Protein AF-A0A1Y0VQD9-F1 (afdb_monomer)

Mean predicted aligned error: 7.62 Å

Secondary structure (DSSP, 8-state):
-HHHHHHHHHHHHH--HHHHHHHHHHHHHHHHHHSSSP--PPP-S-HHHHHHTTTEEEPP-SS-TTTSS---EEEE--S--TT------THHHHHHHHHHHHHHHT-SSEEETHHHHHHHHHHHHHHHHHHHHHHHTT--SHHHHHHHHHHHHHHS-HHHHGGGGTT-SHHHHHHHHHHHHHHHHHHHH---TTHHHHHHHHHHHHHHHHTT-GGGTTHHHHHHHHHHGGGG-TT--HHHHHHHHHHHHHHHHHHHHHHHT--HHHHHHHHHHHHHHTGGGSSS-THHHHHHTT---

Organism: Pediococcus pentosaceus (NCBI:txid1255)

InterPro domains:
  IPR059939 YfdI, C-terminal transmembrane domain [PF27133] (9-297)

Radius of gyration: 22.76 Å; Cα contacts (8 Å, |Δi|>4): 372; chains: 1; bounding box: 62×58×61 Å

Foldseek 3Di:
DVVVVVVLVVCLVPDALLNVLLVLLLVLLCCQDPPPPHFADQDPPPLCLLQLLLQKAADDDPDDSRPDTQDFKIFGHPDDRPPNDPQQALLNVLVNQLLVVCVVPPHPTMHTLSSLLVSLSVLQSVLSSLLLCLVLPSDSDPVSNVSSVVSCCVQSDSVQSSNSSDSALSSLLSSLVSLQNSLLSCLVVVPDPCNVVSLVSNLVSLLNNCRHALVSLVVLVVVLVVLVVSCPRPPDDPVVNVSSVVSSCSSNVSSVVSNVPPDPVNVVVVLVCCCVVPQVPPPDDSVVVCVVSPDDD

Sequence (297 aa):
MVSIKSSWKVFQKHISPAAVATALAAIICAVILFIPPINGYADNGDFYRAMLSNGIYRLPTKDNQYIGYVVTKFGILKYFNENNVAVFSSQALFVKAAVILNKLLYSHRYFDIRFLGIVYYVAFLPGIYLLTKALTGTWRRIRSYVIAILVVLIFADASFILYFNSFFAEPGMLISFLYVVGSLILLARGDYSKRWKLLLTYFISVVVLITSKQQNAPLALSFGVMSVGLFFLPGLKKAKKLAVMGGVIATLGAGVLTYSLINKEFNDVNQYQSFSHGVLMETGDPSKNIAKSGLSE

Structure (mmCIF, N/CA/C/O backbone):
data_AF-A0A1Y0VQD9-F1
#
_entry.id   AF-A0A1Y0VQD9-F1
#
loop_
_atom_site.group_PDB
_atom_site.id
_atom_site.type_symbol
_atom_site.label_atom_id
_atom_site.label_alt_id
_atom_site.label_comp_id
_atom_site.label_asym_id
_atom_site.label_entity_id
_atom_site.label_seq_id
_atom_site.pdbx_PDB_ins_code
_atom_site.Cartn_x
_atom_site.Cartn_y
_atom_site.Cartn_z
_atom_site.occupancy
_atom_site.B_iso_or_equiv
_atom_site.auth_seq_id
_atom_site.auth_comp_id
_atom_site.auth_asym_id
_atom_site.auth_atom_id
_atom_site.pdbx_PDB_model_num
ATOM 1 N N . MET A 1 1 ? -36.521 -25.002 10.932 1.00 52.53 1 MET A N 1
ATOM 2 C CA . MET A 1 1 ? -35.937 -23.646 11.1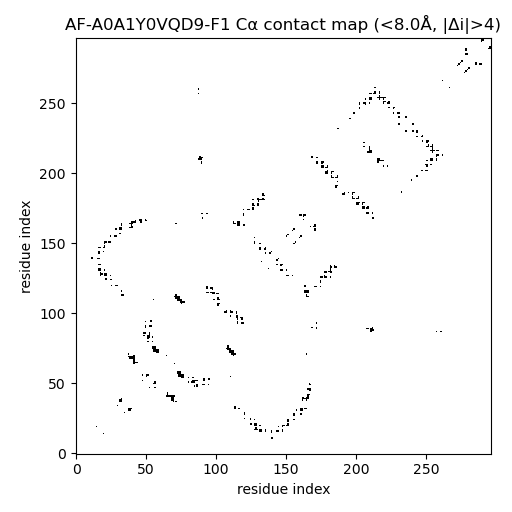39 1.00 52.53 1 MET A CA 1
ATOM 3 C C . MET A 1 1 ? -34.956 -23.510 12.321 1.00 52.53 1 MET A C 1
ATOM 5 O O . MET A 1 1 ? -34.210 -22.536 12.336 1.00 52.53 1 MET A O 1
ATOM 9 N N . VAL A 1 2 ? -34.892 -24.445 13.286 1.00 54.19 2 VAL A N 1
ATOM 10 C CA . VAL A 1 2 ? -33.987 -24.360 14.463 1.00 54.19 2 VAL A CA 1
ATOM 11 C C . VAL A 1 2 ? -32.500 -24.584 14.112 1.00 54.19 2 VAL A C 1
ATOM 13 O O . VAL A 1 2 ? -31.628 -23.946 14.698 1.00 54.19 2 VAL A O 1
ATOM 16 N N . SER A 1 3 ? -32.208 -25.393 13.086 1.00 68.38 3 SER A N 1
ATOM 17 C CA . SER A 1 3 ? -30.837 -25.704 12.643 1.00 68.38 3 SER A CA 1
ATOM 18 C C . SER A 1 3 ? -30.067 -24.476 12.118 1.00 68.38 3 SER A C 1
ATOM 20 O O . SER A 1 3 ? -28.962 -24.197 12.573 1.00 68.38 3 SER A O 1
ATOM 22 N N . ILE 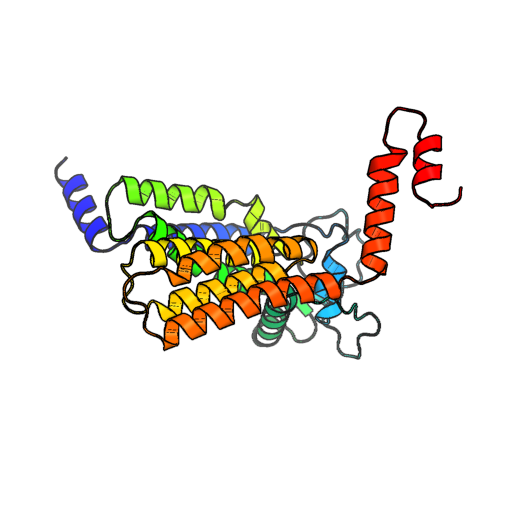A 1 4 ? -30.686 -23.645 11.267 1.00 68.81 4 ILE A N 1
ATOM 23 C CA . ILE A 1 4 ? -30.014 -22.492 10.632 1.00 68.81 4 ILE A CA 1
ATOM 24 C C . ILE A 1 4 ? -29.629 -21.412 11.657 1.00 68.81 4 ILE A C 1
ATOM 26 O O . ILE A 1 4 ? -28.521 -20.880 11.615 1.00 68.81 4 ILE A O 1
ATOM 30 N N . LYS A 1 5 ? -30.512 -21.100 12.619 1.00 71.50 5 LYS A N 1
ATOM 31 C CA . LYS A 1 5 ? -30.222 -20.099 13.664 1.00 71.50 5 LYS A CA 1
ATOM 32 C C . LYS A 1 5 ? -29.128 -20.569 14.630 1.00 71.50 5 LYS A C 1
ATOM 34 O O . LYS A 1 5 ? -28.350 -19.741 15.102 1.00 71.50 5 LYS A O 1
ATOM 39 N N . SER A 1 6 ? -29.073 -21.872 14.916 1.00 72.81 6 SER A N 1
ATOM 40 C CA . SER A 1 6 ? -28.029 -22.480 15.747 1.00 72.81 6 SER A CA 1
ATOM 41 C C . SER A 1 6 ? -26.665 -22.414 15.054 1.00 72.81 6 SER A C 1
ATOM 43 O O . SER A 1 6 ? -25.726 -21.827 15.598 1.00 72.81 6 SER A O 1
ATOM 45 N N . SER A 1 7 ? -26.584 -22.880 13.803 1.00 73.69 7 SER A N 1
ATOM 46 C CA . SER A 1 7 ? -25.354 -22.832 13.002 1.00 73.69 7 SER A CA 1
ATOM 47 C C . SER A 1 7 ? -24.853 -21.401 12.790 1.00 73.69 7 SER A C 1
ATOM 49 O O . SER A 1 7 ? -23.656 -21.139 12.899 1.00 73.69 7 SER A O 1
ATOM 51 N N . TRP A 1 8 ? -25.764 -20.444 12.586 1.00 76.00 8 TRP A N 1
ATOM 52 C CA . TRP A 1 8 ? -25.418 -19.027 12.458 1.00 76.00 8 TRP A CA 1
ATOM 53 C C . TRP A 1 8 ? -24.777 -18.449 13.730 1.00 76.00 8 TRP A C 1
ATOM 55 O O . TRP A 1 8 ? -23.781 -17.729 13.650 1.00 76.00 8 TRP A O 1
ATOM 65 N N . LYS A 1 9 ? -25.284 -18.800 14.919 1.00 73.75 9 LYS A N 1
ATOM 66 C CA . LYS A 1 9 ? -24.681 -18.369 16.195 1.00 73.75 9 LYS A CA 1
ATOM 67 C C . LYS A 1 9 ? -23.294 -18.979 16.415 1.00 73.75 9 LYS A C 1
ATOM 69 O O . LYS A 1 9 ? -22.397 -18.286 16.896 1.00 73.75 9 LYS A O 1
ATOM 74 N N . VAL A 1 10 ? -23.099 -20.248 16.050 1.00 73.81 10 VAL A N 1
ATOM 75 C CA . VAL A 1 10 ? -21.788 -20.916 16.140 1.00 73.81 10 VAL A CA 1
ATOM 76 C C . VAL A 1 10 ? -20.780 -20.262 15.192 1.00 73.81 10 VAL A C 1
ATOM 78 O O . VAL A 1 10 ? -19.666 -19.946 15.615 1.00 73.81 10 VAL A O 1
ATOM 81 N N . PHE A 1 11 ? -21.185 -19.969 13.955 1.00 78.88 11 PHE A N 1
ATOM 82 C CA . PHE A 1 11 ? -20.362 -19.264 12.969 1.00 78.88 11 PHE A CA 1
ATOM 83 C C . PHE A 1 11 ? -19.932 -17.878 13.467 1.00 78.88 11 PHE A C 1
ATOM 85 O O . PHE A 1 11 ? -18.738 -17.568 13.516 1.00 78.88 11 PHE A O 1
ATOM 92 N N . GLN A 1 12 ? -20.889 -17.075 13.947 1.00 76.88 12 GLN A N 1
ATOM 93 C CA . GLN A 1 12 ? -20.614 -15.755 14.518 1.00 76.88 12 GLN A CA 1
ATOM 94 C C . GLN A 1 12 ? -19.647 -15.815 15.700 1.00 76.88 12 GLN A C 1
ATOM 96 O O . GLN A 1 12 ? -18.894 -14.871 15.919 1.00 76.88 12 GLN A O 1
ATOM 101 N N . LYS A 1 13 ? -19.636 -16.895 16.485 1.00 74.38 13 LYS A N 1
ATOM 102 C CA . LYS A 1 13 ? -18.744 -17.023 17.644 1.00 74.38 13 LYS A CA 1
ATOM 103 C C . LYS A 1 13 ? -17.276 -17.232 17.251 1.00 74.38 13 LYS A C 1
ATOM 105 O O . LYS A 1 13 ? -16.398 -16.796 17.996 1.00 74.38 13 LYS A O 1
ATOM 110 N N . HIS A 1 14 ? -16.999 -17.779 16.069 1.00 78.12 14 HIS A N 1
ATOM 111 C CA . HIS A 1 14 ? -15.638 -18.157 15.670 1.00 78.12 14 HIS A CA 1
ATOM 112 C C . HIS A 1 14 ? -15.056 -17.288 14.549 1.00 78.12 14 HIS A C 1
ATOM 114 O O . HIS A 1 14 ? -13.845 -17.084 14.520 1.00 78.12 14 HIS A O 1
ATOM 120 N N . ILE A 1 15 ? -15.888 -16.720 13.669 1.00 87.50 15 ILE A N 1
ATOM 121 C CA . ILE A 1 15 ? -15.410 -16.067 12.442 1.00 87.50 15 ILE A CA 1
ATOM 122 C C . ILE A 1 15 ? -15.778 -14.579 12.436 1.00 87.50 15 ILE A C 1
ATOM 124 O O . ILE A 1 15 ? -16.952 -14.205 12.470 1.00 87.50 15 ILE A O 1
ATOM 128 N N . SER A 1 16 ? -14.767 -13.705 12.388 1.00 93.50 16 SER A N 1
ATOM 129 C CA . SER A 1 16 ? -14.976 -12.256 12.302 1.00 93.50 16 SER A CA 1
ATOM 130 C C . SER A 1 16 ? -15.310 -11.821 10.865 1.00 93.50 16 SER A C 1
ATOM 132 O O . SER A 1 16 ? -14.802 -12.423 9.919 1.00 93.50 16 SER A O 1
ATOM 134 N N . PRO A 1 17 ? -16.103 -10.750 10.667 1.00 95.12 17 PRO A N 1
ATOM 135 C CA . PRO A 1 17 ? -16.376 -10.208 9.332 1.00 95.12 17 PRO A CA 1
ATOM 136 C C . PRO A 1 17 ? -15.099 -9.861 8.552 1.00 95.12 17 PRO A C 1
ATOM 138 O O . PRO A 1 17 ? -15.004 -10.148 7.366 1.00 95.12 17 PRO A O 1
ATOM 141 N N . ALA A 1 18 ? -14.088 -9.320 9.239 1.00 96.06 18 ALA A N 1
ATOM 142 C CA . ALA A 1 18 ? -12.788 -9.026 8.644 1.00 96.06 18 ALA A CA 1
ATOM 143 C C . ALA A 1 18 ? -12.064 -10.287 8.151 1.00 96.06 18 ALA A C 1
ATOM 145 O O . ALA A 1 18 ? -11.505 -10.270 7.062 1.00 96.06 18 ALA A O 1
ATOM 146 N N . ALA A 1 19 ? -12.118 -11.394 8.902 1.00 95.94 19 ALA A N 1
ATOM 147 C CA . ALA A 1 19 ? -11.541 -12.661 8.456 1.00 95.94 19 ALA A CA 1
ATOM 148 C C . ALA A 1 19 ? -12.264 -13.218 7.219 1.00 95.94 19 ALA A C 1
ATOM 150 O O . ALA A 1 19 ? -11.601 -13.714 6.313 1.00 95.94 19 ALA A O 1
ATOM 151 N N . VAL A 1 20 ? -13.598 -13.088 7.149 1.00 96.62 20 VAL A N 1
ATOM 152 C CA . VAL A 1 20 ? -14.373 -13.474 5.954 1.00 96.62 20 VAL A CA 1
ATOM 153 C C . VAL A 1 20 ? -13.950 -12.647 4.745 1.00 96.62 20 VAL A C 1
ATOM 155 O O . VAL A 1 20 ? -13.623 -13.227 3.715 1.00 96.62 20 VAL A O 1
ATOM 158 N N . ALA A 1 21 ? -13.913 -11.315 4.871 1.00 98.12 21 ALA A N 1
ATOM 159 C CA . ALA A 1 21 ? -13.500 -10.438 3.776 1.00 98.12 21 ALA A CA 1
ATOM 160 C C . ALA A 1 21 ? -12.093 -10.782 3.276 1.00 98.12 21 ALA A C 1
ATOM 162 O O . ALA A 1 21 ? -11.885 -10.945 2.079 1.00 98.12 21 ALA A O 1
ATOM 163 N N . THR A 1 22 ? -11.134 -10.954 4.189 1.00 98.31 22 THR A N 1
ATOM 164 C CA . THR A 1 22 ? -9.757 -11.300 3.824 1.00 98.31 22 THR A CA 1
ATOM 165 C C . THR A 1 22 ? -9.658 -12.670 3.162 1.00 98.31 22 THR A C 1
ATOM 167 O O . THR A 1 22 ? -8.930 -12.797 2.186 1.00 98.31 22 THR A O 1
ATOM 170 N N . ALA A 1 23 ? -10.389 -13.682 3.642 1.00 98.19 23 ALA A N 1
ATOM 171 C CA . ALA A 1 23 ? -10.385 -15.011 3.031 1.00 98.19 23 ALA A CA 1
ATOM 172 C C . ALA A 1 23 ? -10.996 -15.000 1.620 1.00 98.19 23 ALA A C 1
ATOM 174 O O . ALA A 1 23 ? -10.429 -15.586 0.702 1.00 98.19 23 ALA A O 1
ATOM 175 N N . LEU A 1 24 ? -12.114 -14.293 1.428 1.00 98.19 24 LEU A N 1
ATOM 176 C CA . LEU A 1 24 ? -12.735 -14.141 0.111 1.00 98.19 24 LEU A CA 1
ATOM 177 C C . LEU A 1 24 ? -11.829 -13.365 -0.851 1.00 98.19 24 LEU A C 1
ATOM 179 O O . LEU A 1 24 ? -11.591 -13.829 -1.963 1.00 98.19 24 LEU A O 1
ATOM 183 N N . ALA A 1 25 ? -11.272 -12.231 -0.412 1.00 98.44 25 ALA A N 1
ATOM 184 C CA . ALA A 1 25 ? -10.325 -11.454 -1.208 1.00 98.44 25 ALA A CA 1
ATOM 185 C C . ALA A 1 25 ? -9.078 -12.277 -1.565 1.00 98.44 25 ALA A C 1
ATOM 187 O O . ALA A 1 25 ? -8.631 -12.225 -2.704 1.00 98.44 25 ALA A O 1
ATOM 188 N N . ALA A 1 26 ? -8.555 -13.077 -0.629 1.00 98.56 26 ALA A N 1
ATOM 189 C CA . ALA A 1 26 ? -7.433 -13.979 -0.873 1.00 98.56 26 ALA A CA 1
ATOM 190 C C . ALA A 1 26 ? -7.732 -14.959 -2.012 1.00 98.56 26 ALA A C 1
ATOM 192 O O . ALA A 1 26 ? -6.963 -15.042 -2.964 1.00 98.56 26 ALA A O 1
ATOM 193 N N . ILE A 1 27 ? -8.877 -15.643 -1.957 1.00 98.25 27 ILE A N 1
ATOM 194 C CA . ILE A 1 27 ? -9.272 -16.607 -2.991 1.00 98.25 27 ILE A CA 1
ATOM 195 C C . ILE A 1 27 ? -9.455 -15.907 -4.343 1.00 98.25 27 ILE A C 1
ATOM 197 O O . ILE A 1 27 ? -8.842 -16.318 -5.325 1.00 98.25 27 ILE A O 1
ATOM 201 N N . ILE A 1 28 ? -10.250 -14.833 -4.393 1.00 97.69 28 ILE A N 1
ATOM 202 C CA . ILE A 1 28 ? -10.561 -14.116 -5.640 1.00 97.69 28 ILE A CA 1
ATOM 203 C C . ILE A 1 28 ? -9.284 -13.564 -6.282 1.00 97.69 28 ILE A C 1
ATOM 205 O O . ILE A 1 28 ? -9.017 -13.822 -7.454 1.00 97.69 28 ILE A O 1
ATOM 209 N N . CYS A 1 29 ? -8.456 -12.856 -5.510 1.00 98.06 29 CYS A N 1
ATOM 210 C CA . CYS A 1 29 ? -7.235 -12.256 -6.042 1.00 98.06 29 CYS A CA 1
ATOM 211 C C . CYS A 1 29 ? -6.221 -13.327 -6.461 1.00 98.06 29 CYS A C 1
ATOM 213 O O . CYS A 1 29 ? -5.562 -13.161 -7.481 1.00 98.06 29 CYS A O 1
ATOM 215 N N . ALA A 1 30 ? -6.105 -14.439 -5.723 1.00 97.88 30 ALA A N 1
ATOM 216 C CA . ALA A 1 30 ? -5.205 -15.525 -6.104 1.00 97.88 30 ALA A CA 1
ATOM 217 C C . ALA A 1 30 ? -5.616 -16.176 -7.433 1.00 97.88 30 ALA A C 1
ATOM 219 O O . ALA A 1 30 ? -4.753 -16.454 -8.266 1.00 97.88 30 ALA A O 1
ATOM 220 N N . VAL A 1 31 ? -6.924 -16.369 -7.649 1.00 96.94 31 VAL A N 1
ATOM 221 C CA . VAL A 1 31 ? -7.464 -16.863 -8.923 1.00 96.94 31 VAL A CA 1
ATOM 222 C C . VAL A 1 31 ? -7.109 -15.904 -10.060 1.00 96.94 31 VAL A C 1
ATOM 224 O O . VAL A 1 31 ? -6.531 -16.337 -11.051 1.00 96.94 31 VAL A O 1
ATOM 227 N N . ILE A 1 32 ? -7.376 -14.604 -9.896 1.00 95.56 32 ILE A N 1
ATOM 228 C CA . ILE A 1 32 ? -7.121 -13.589 -10.934 1.00 95.56 32 ILE A CA 1
ATOM 229 C C . ILE A 1 32 ? -5.625 -13.471 -11.273 1.00 95.56 32 ILE A C 1
ATOM 231 O O . ILE A 1 32 ? -5.267 -13.321 -12.443 1.00 95.56 32 ILE A O 1
ATOM 235 N N . LEU A 1 33 ? -4.753 -13.509 -10.261 1.00 96.31 33 LEU A N 1
ATOM 236 C CA . LEU A 1 33 ? -3.330 -13.194 -10.421 1.00 96.31 33 LEU A CA 1
ATOM 237 C C . LEU A 1 33 ? -2.465 -14.380 -10.832 1.00 96.31 33 LEU A C 1
ATOM 239 O O . LEU A 1 33 ? -1.440 -14.173 -11.488 1.00 96.31 33 LEU A O 1
ATOM 243 N N . PHE A 1 34 ? -2.816 -15.594 -10.404 1.00 96.31 34 PHE A N 1
ATOM 244 C CA . PHE A 1 34 ? -1.890 -16.727 -10.453 1.00 96.31 34 PHE A CA 1
ATOM 245 C C . PHE A 1 34 ? -2.408 -17.931 -11.241 1.00 96.31 34 PHE A C 1
ATOM 247 O O . PHE A 1 34 ? -1.594 -18.789 -11.591 1.00 96.31 34 PHE A O 1
ATOM 254 N N . ILE A 1 35 ? -3.707 -18.002 -11.557 1.00 95.38 35 ILE A N 1
ATOM 255 C CA . ILE A 1 35 ? -4.266 -19.086 -12.376 1.00 95.38 35 ILE A CA 1
ATOM 256 C C . ILE A 1 35 ? -4.237 -18.677 -13.859 1.00 95.38 35 ILE A C 1
ATOM 258 O O . ILE A 1 35 ? -4.730 -17.603 -14.194 1.00 95.38 35 ILE A O 1
ATOM 262 N N . PRO A 1 36 ? -3.664 -19.498 -14.762 1.00 90.88 36 PRO A N 1
ATOM 263 C CA . PRO A 1 36 ? -3.652 -19.211 -16.195 1.00 90.88 36 PRO A CA 1
ATOM 264 C C . PRO A 1 36 ? -5.063 -19.093 -16.816 1.00 90.88 36 PRO A C 1
ATOM 266 O O . PRO A 1 36 ? -5.937 -19.880 -16.449 1.00 90.88 36 PRO A O 1
ATOM 269 N N . PRO A 1 37 ? -5.281 -18.194 -17.800 1.00 90.25 37 PRO A N 1
ATOM 270 C CA . PRO A 1 37 ? -4.311 -17.250 -18.359 1.00 90.25 37 PRO A CA 1
ATOM 271 C C . PRO A 1 37 ? -3.952 -16.156 -17.349 1.00 90.25 37 PRO A C 1
ATOM 273 O O . PRO A 1 37 ? -4.821 -15.591 -16.696 1.00 90.25 37 PRO A O 1
ATOM 276 N N . ILE A 1 38 ? -2.652 -15.877 -17.207 1.00 91.06 38 ILE A N 1
ATOM 277 C CA . ILE A 1 38 ? -2.185 -14.836 -16.288 1.00 91.06 38 ILE A CA 1
ATOM 278 C C . ILE A 1 38 ? -2.647 -13.496 -16.837 1.00 91.06 38 ILE A C 1
ATOM 280 O O . ILE A 1 38 ? -2.397 -13.200 -18.003 1.00 91.06 38 ILE A O 1
ATOM 284 N N . ASN A 1 39 ? -3.301 -12.706 -15.992 1.00 90.25 39 ASN A N 1
ATOM 285 C CA . ASN A 1 39 ? -3.850 -11.416 -16.375 1.00 90.25 39 ASN A CA 1
ATOM 286 C C . ASN A 1 39 ? -3.072 -10.274 -15.711 1.00 90.25 39 ASN A C 1
ATOM 288 O O . ASN A 1 39 ? -2.547 -10.408 -14.601 1.00 90.25 39 ASN A O 1
ATOM 292 N N . GLY A 1 40 ? -3.021 -9.146 -16.410 1.00 91.94 40 GLY A N 1
ATOM 293 C CA . GLY A 1 40 ? -2.450 -7.884 -15.963 1.00 91.94 40 GLY A CA 1
ATOM 294 C C . GLY A 1 40 ? -2.631 -6.823 -17.044 1.00 91.94 40 GLY A C 1
ATOM 295 O O . GLY A 1 40 ? -3.133 -7.122 -18.130 1.00 91.94 40 GLY A O 1
ATOM 296 N N . TYR A 1 41 ? -2.242 -5.588 -16.754 1.00 91.31 41 TYR A N 1
ATOM 297 C CA . TYR A 1 41 ? -2.310 -4.512 -17.731 1.00 91.31 41 TYR A CA 1
ATOM 298 C C . TYR A 1 41 ? -1.086 -4.507 -18.643 1.00 91.31 41 TYR A C 1
ATOM 300 O O . TYR A 1 41 ? 0.039 -4.799 -18.229 1.00 91.31 41 TYR A O 1
ATOM 308 N N . ALA A 1 42 ? -1.327 -4.154 -19.902 1.00 87.50 42 ALA A N 1
ATOM 309 C CA . ALA A 1 42 ? -0.269 -3.869 -20.852 1.00 87.50 42 ALA A CA 1
ATOM 310 C C . ALA A 1 42 ? 0.428 -2.549 -20.495 1.00 87.50 42 ALA A C 1
ATOM 312 O O . ALA A 1 42 ? -0.138 -1.662 -19.853 1.00 87.50 42 ALA A O 1
ATOM 313 N N . ASP A 1 43 ? 1.675 -2.431 -20.929 1.00 87.19 43 ASP A N 1
ATOM 314 C CA . ASP A 1 43 ? 2.453 -1.215 -20.749 1.00 87.19 43 ASP A CA 1
ATOM 315 C C . ASP A 1 43 ? 1.965 -0.122 -21.698 1.00 87.19 43 ASP A C 1
ATOM 317 O O . ASP A 1 43 ? 2.026 -0.269 -22.919 1.00 87.19 43 ASP A O 1
ATOM 321 N N . ASN A 1 44 ? 1.545 0.995 -21.123 1.00 84.38 44 ASN A N 1
ATOM 322 C CA . ASN A 1 44 ? 1.151 2.204 -21.839 1.00 84.38 44 ASN A CA 1
ATOM 323 C C . ASN A 1 44 ? 2.312 3.201 -22.017 1.00 84.38 44 ASN A C 1
ATOM 325 O O . ASN A 1 44 ? 2.079 4.366 -22.327 1.00 84.38 44 ASN A O 1
ATOM 329 N N . GLY A 1 45 ? 3.551 2.766 -21.779 1.00 82.75 45 GLY A N 1
ATOM 330 C CA . GLY A 1 45 ? 4.741 3.608 -21.803 1.00 82.75 45 GLY A CA 1
ATOM 331 C C . GLY A 1 45 ? 5.178 4.107 -20.426 1.00 82.75 45 GLY A C 1
ATOM 332 O O . GLY A 1 45 ? 6.136 4.866 -20.363 1.00 82.75 45 GLY A O 1
ATOM 333 N N . ASP A 1 46 ? 4.537 3.696 -19.324 1.00 83.56 46 ASP A N 1
ATOM 334 C CA . ASP A 1 46 ? 4.929 4.085 -17.955 1.00 83.56 46 ASP A CA 1
ATOM 335 C C . ASP A 1 46 ? 5.850 3.040 -17.285 1.00 83.56 46 ASP A C 1
ATOM 337 O O . ASP A 1 46 ? 6.603 3.374 -16.364 1.00 83.56 46 ASP A O 1
ATOM 341 N N . PHE A 1 47 ? 5.866 1.778 -17.753 1.00 89.88 47 PHE A N 1
ATOM 342 C CA . PHE A 1 47 ? 6.599 0.701 -17.060 1.00 89.88 47 PHE A CA 1
ATOM 343 C C . PHE A 1 47 ? 8.103 0.941 -16.990 1.00 89.88 47 PHE A C 1
ATOM 345 O O . PHE A 1 47 ? 8.733 0.532 -16.012 1.00 89.88 47 PHE A O 1
ATOM 352 N N . TYR A 1 48 ? 8.697 1.579 -18.006 1.00 86.62 48 TYR A N 1
ATOM 353 C CA . TYR A 1 48 ? 10.152 1.766 -18.087 1.00 86.62 48 TYR A CA 1
ATOM 354 C C . TYR A 1 48 ? 10.719 2.427 -16.822 1.00 86.62 48 TYR A C 1
ATOM 356 O O . TYR A 1 48 ? 11.807 2.060 -16.378 1.00 86.62 48 TYR A O 1
ATOM 364 N N . ARG A 1 49 ? 9.948 3.326 -16.191 1.00 86.00 49 ARG A N 1
ATOM 365 C CA . ARG A 1 49 ? 10.311 4.039 -14.958 1.00 86.00 49 ARG A CA 1
ATOM 366 C C . ARG A 1 49 ? 10.558 3.077 -13.809 1.00 86.00 49 ARG A C 1
ATOM 368 O O . ARG A 1 49 ? 11.566 3.185 -13.117 1.00 86.00 49 ARG A O 1
ATOM 375 N N . ALA A 1 50 ? 9.653 2.123 -13.616 1.00 91.06 50 ALA A N 1
ATOM 376 C CA . ALA A 1 50 ? 9.734 1.138 -12.545 1.00 91.06 50 ALA A CA 1
ATOM 377 C C . ALA A 1 50 ? 10.609 -0.065 -12.920 1.00 91.06 50 ALA A C 1
ATOM 379 O O . ALA A 1 50 ? 11.254 -0.644 -12.050 1.00 91.06 50 ALA A O 1
ATOM 380 N N . MET A 1 51 ? 10.675 -0.436 -14.197 1.00 91.75 51 MET A N 1
ATOM 381 C CA . MET A 1 51 ? 11.503 -1.547 -14.658 1.00 91.75 51 MET A CA 1
ATOM 382 C C . MET A 1 51 ? 12.993 -1.199 -14.624 1.00 91.75 51 MET A C 1
ATOM 384 O O . MET A 1 51 ? 13.758 -1.836 -13.895 1.00 91.75 51 MET A O 1
ATOM 388 N N . LEU A 1 52 ? 13.409 -0.167 -15.367 1.00 89.50 52 LEU A N 1
ATOM 389 C CA . LEU A 1 52 ? 14.827 0.149 -15.553 1.00 89.50 52 LEU A CA 1
ATOM 390 C C . LEU A 1 52 ? 15.470 0.605 -14.241 1.00 89.50 52 LEU A C 1
ATOM 392 O O . LEU A 1 52 ? 16.533 0.102 -13.880 1.00 89.50 52 LEU A O 1
ATOM 396 N N . SER A 1 53 ? 14.796 1.454 -13.457 1.00 87.94 53 SER A N 1
ATOM 397 C CA . SER A 1 53 ? 15.302 1.893 -12.141 1.00 87.94 53 SER A CA 1
ATOM 398 C C . SER A 1 53 ? 15.532 0.742 -11.149 1.00 87.94 53 SER A C 1
ATOM 400 O O . SER A 1 53 ? 16.290 0.882 -10.187 1.00 87.94 53 SER A O 1
ATOM 402 N N . ASN A 1 54 ? 14.919 -0.422 -11.392 1.00 91.38 54 ASN A N 1
ATOM 403 C CA . ASN A 1 54 ? 15.072 -1.628 -10.579 1.00 91.38 54 ASN A CA 1
ATOM 404 C C . ASN A 1 54 ? 15.859 -2.744 -11.282 1.00 91.38 54 ASN A C 1
ATOM 406 O O . ASN A 1 54 ? 15.868 -3.885 -10.814 1.00 91.38 54 ASN A O 1
ATOM 410 N N . GLY A 1 55 ? 16.557 -2.422 -12.373 1.00 91.69 55 GLY A N 1
ATOM 411 C CA . GLY A 1 55 ? 17.427 -3.360 -13.077 1.00 91.69 55 GLY A CA 1
ATOM 412 C C . GLY A 1 55 ? 16.672 -4.436 -13.855 1.00 91.69 55 GLY A C 1
ATOM 413 O O . GLY A 1 55 ? 17.202 -5.527 -14.056 1.00 91.69 55 GLY A O 1
ATOM 414 N N . ILE A 1 56 ? 15.433 -4.160 -14.258 1.00 93.94 56 ILE A N 1
ATOM 415 C CA . ILE A 1 56 ? 14.595 -5.057 -15.055 1.00 93.94 56 ILE A CA 1
ATOM 416 C C . ILE A 1 56 ? 14.484 -4.477 -16.463 1.00 93.94 56 ILE A C 1
ATOM 418 O O . ILE A 1 56 ? 14.298 -3.275 -16.636 1.00 93.94 56 ILE A O 1
ATOM 422 N N . TYR A 1 57 ? 14.568 -5.332 -17.477 1.00 91.88 57 TYR A N 1
ATOM 423 C CA . TYR A 1 57 ? 14.420 -4.930 -18.872 1.00 91.88 57 TYR A CA 1
ATOM 424 C C . TYR A 1 57 ? 13.513 -5.898 -19.635 1.00 91.88 57 TYR A C 1
ATOM 426 O O . TYR A 1 57 ? 13.289 -7.043 -19.227 1.00 91.88 57 TYR A O 1
ATOM 434 N N . ARG A 1 58 ? 12.963 -5.431 -20.756 1.00 89.56 58 ARG A N 1
ATOM 435 C CA . ARG A 1 58 ? 12.147 -6.264 -21.642 1.00 89.56 58 ARG A CA 1
ATOM 436 C C . ARG A 1 58 ? 13.021 -7.240 -22.412 1.00 89.56 58 ARG A C 1
ATOM 438 O O . ARG A 1 58 ? 14.038 -6.853 -22.981 1.00 89.56 58 ARG A O 1
ATOM 445 N N . 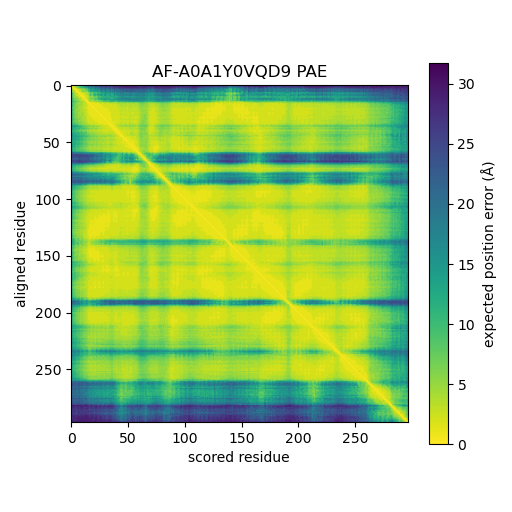LEU A 1 59 ? 12.611 -8.504 -22.459 1.00 89.25 59 LEU A N 1
ATOM 446 C CA . LEU A 1 59 ? 13.273 -9.474 -23.322 1.00 89.25 59 LEU A CA 1
ATOM 447 C C . LEU A 1 59 ? 12.938 -9.160 -24.789 1.00 89.25 59 LEU A C 1
ATOM 449 O O . LEU A 1 59 ? 11.765 -8.903 -25.080 1.00 89.25 59 LEU A O 1
ATOM 453 N N . PRO A 1 60 ? 13.923 -9.216 -25.704 1.00 81.38 60 PRO A N 1
ATOM 454 C CA . PRO A 1 60 ? 13.665 -9.068 -27.130 1.00 81.38 60 PRO A CA 1
ATOM 455 C C . PRO A 1 60 ? 12.646 -10.111 -27.589 1.00 81.38 60 PRO A C 1
ATOM 457 O O . PRO A 1 60 ? 12.792 -11.297 -27.288 1.00 81.38 60 PRO A O 1
ATOM 460 N N . THR A 1 61 ? 11.626 -9.684 -28.325 1.00 72.44 61 THR A N 1
ATOM 461 C CA . THR A 1 61 ? 10.684 -10.588 -28.990 1.00 72.44 61 THR A CA 1
ATOM 462 C C . THR A 1 61 ? 10.362 -10.071 -30.386 1.00 72.44 61 THR A C 1
ATOM 464 O O . THR A 1 61 ? 10.611 -8.905 -30.690 1.00 72.44 61 THR A O 1
ATOM 467 N N . LYS A 1 62 ? 9.814 -10.948 -31.229 1.00 62.12 62 LYS A N 1
ATOM 468 C CA . LYS A 1 62 ? 9.374 -10.611 -32.589 1.00 62.12 62 LYS A CA 1
ATOM 469 C C . LYS A 1 62 ? 7.989 -9.946 -32.622 1.00 62.12 62 LYS A C 1
ATOM 471 O O . LYS A 1 62 ? 7.699 -9.234 -33.574 1.00 62.12 62 LYS A O 1
ATOM 476 N N . ASP A 1 63 ? 7.174 -10.148 -31.587 1.00 64.69 63 ASP A N 1
ATOM 477 C CA . ASP A 1 63 ? 5.797 -9.644 -31.501 1.00 64.69 63 ASP A CA 1
ATOM 478 C C . ASP A 1 63 ? 5.690 -8.278 -30.802 1.00 64.69 63 ASP A C 1
ATOM 480 O O . ASP A 1 63 ? 6.499 -7.920 -29.943 1.00 64.69 63 ASP A O 1
ATOM 484 N N . ASN A 1 64 ? 4.649 -7.505 -31.121 1.00 60.66 64 ASN A N 1
ATOM 485 C CA . ASN A 1 64 ? 4.451 -6.195 -30.507 1.00 60.66 64 ASN A CA 1
ATOM 486 C C . ASN A 1 64 ? 3.973 -6.311 -29.042 1.00 60.66 64 ASN A C 1
ATOM 488 O O . ASN A 1 64 ? 2.783 -6.451 -28.759 1.00 60.66 64 ASN A O 1
ATOM 492 N N . GLN A 1 65 ? 4.913 -6.206 -28.098 1.00 62.16 65 GLN A N 1
ATOM 493 C CA . GLN A 1 65 ? 4.675 -6.265 -26.644 1.00 62.16 65 GLN A CA 1
ATOM 494 C C . GLN A 1 65 ? 3.891 -5.070 -26.073 1.00 62.16 65 GLN A C 1
ATOM 496 O O . GLN A 1 65 ? 3.621 -5.043 -24.874 1.00 62.16 65 GLN A O 1
ATOM 501 N N . TYR A 1 66 ? 3.586 -4.055 -26.887 1.00 58.06 66 TYR A N 1
ATOM 502 C CA . TYR A 1 66 ? 2.830 -2.871 -26.463 1.00 58.06 66 TYR A CA 1
ATOM 503 C C . TYR A 1 66 ? 1.334 -2.962 -26.796 1.00 58.06 66 TYR A C 1
ATOM 505 O O . TYR A 1 66 ? 0.543 -2.230 -26.216 1.00 58.06 66 TYR A O 1
ATOM 513 N N . ILE A 1 67 ? 0.943 -3.860 -27.710 1.00 56.75 67 ILE A N 1
ATOM 514 C CA . ILE A 1 67 ? -0.442 -3.985 -28.210 1.00 56.75 67 ILE A CA 1
ATOM 515 C C . ILE A 1 67 ? -1.064 -5.347 -27.825 1.00 56.75 67 ILE A C 1
ATOM 517 O O . ILE A 1 67 ? -2.277 -5.523 -27.895 1.00 56.75 67 ILE A O 1
ATOM 521 N N . GLY A 1 68 ? -0.250 -6.315 -27.384 1.00 57.59 68 GLY A N 1
ATOM 522 C CA . GLY A 1 68 ? -0.689 -7.649 -26.959 1.00 57.59 68 GLY A CA 1
ATOM 523 C C . GLY A 1 68 ? -0.898 -7.815 -25.446 1.00 57.59 68 GLY A C 1
ATOM 524 O O . GLY A 1 68 ? -0.518 -6.960 -24.651 1.00 57.59 68 GLY A O 1
ATOM 525 N N . TYR A 1 69 ? -1.497 -8.955 -25.078 1.00 67.56 69 TYR A N 1
ATOM 526 C CA . TYR A 1 69 ? -1.709 -9.471 -23.715 1.00 67.56 69 TYR A CA 1
ATOM 527 C C . TYR A 1 69 ? -0.523 -9.250 -22.752 1.00 67.56 69 TYR A C 1
ATOM 529 O O . TYR A 1 69 ? 0.619 -9.080 -23.173 1.00 67.56 69 TYR A O 1
ATOM 537 N N . VAL A 1 70 ? -0.788 -9.319 -21.441 1.00 83.00 70 VAL A N 1
ATOM 538 C CA . VAL A 1 70 ? 0.208 -9.085 -20.380 1.00 83.00 70 VAL A CA 1
ATOM 539 C C . VAL A 1 70 ? 1.535 -9.822 -20.619 1.00 83.00 70 VAL A C 1
ATOM 541 O O . VAL A 1 70 ? 1.588 -11.040 -20.809 1.00 83.00 70 VAL A O 1
ATOM 544 N N . VAL A 1 71 ? 2.641 -9.076 -20.560 1.00 88.19 71 VAL A N 1
ATOM 545 C CA . VAL A 1 71 ? 3.991 -9.648 -20.592 1.00 88.19 71 VAL A CA 1
ATOM 546 C C . VAL A 1 71 ? 4.322 -10.174 -19.203 1.00 88.19 71 VAL A C 1
ATOM 548 O O . VAL A 1 71 ? 4.398 -9.415 -18.240 1.00 88.19 71 VAL A O 1
ATOM 551 N N . THR A 1 72 ? 4.541 -11.481 -19.092 1.00 90.69 72 THR A N 1
ATOM 552 C CA . THR A 1 72 ? 4.803 -12.122 -17.796 1.00 90.69 72 THR A CA 1
ATOM 553 C C . THR A 1 72 ? 6.283 -12.301 -17.487 1.00 90.69 72 THR A C 1
ATOM 555 O O . THR A 1 72 ? 6.641 -12.455 -16.322 1.00 90.69 72 THR A O 1
ATOM 558 N N . LYS A 1 73 ? 7.155 -12.266 -18.503 1.00 93.06 73 LYS A N 1
ATOM 559 C CA . LYS A 1 73 ? 8.575 -12.607 -18.371 1.00 93.06 73 LYS A CA 1
ATOM 560 C C . LYS A 1 73 ? 9.489 -11.489 -18.858 1.00 93.06 73 LYS A C 1
ATOM 562 O O . LYS A 1 73 ? 9.386 -11.023 -19.989 1.00 93.06 73 LYS A O 1
ATOM 567 N N . PHE A 1 74 ? 10.445 -11.139 -18.010 1.00 94.38 74 PHE A N 1
ATOM 568 C CA . PHE A 1 74 ? 11.402 -10.056 -18.198 1.00 94.38 74 PHE A CA 1
ATOM 569 C C . PHE A 1 74 ? 12.834 -10.537 -17.941 1.00 94.38 74 PHE A C 1
ATOM 571 O O . PHE A 1 74 ? 13.059 -11.632 -17.414 1.00 94.38 74 PHE A O 1
ATOM 578 N N . GLY A 1 75 ? 13.815 -9.727 -18.328 1.00 95.00 75 GLY A N 1
ATOM 579 C CA . GLY A 1 75 ? 15.224 -9.945 -18.019 1.00 95.00 75 GLY A CA 1
ATOM 580 C C . GLY A 1 75 ? 15.666 -9.128 -16.807 1.00 95.00 75 GLY A C 1
ATOM 581 O O . GLY A 1 75 ? 15.140 -8.046 -16.553 1.00 95.00 75 GLY A O 1
ATOM 582 N N . ILE A 1 76 ? 16.647 -9.641 -16.068 1.00 95.69 76 ILE A N 1
ATOM 583 C CA . ILE A 1 76 ? 17.328 -8.918 -14.987 1.00 95.69 76 ILE A CA 1
ATOM 584 C C . ILE A 1 76 ? 18.702 -8.481 -15.500 1.00 95.69 76 ILE A C 1
ATOM 586 O O . ILE A 1 76 ? 19.470 -9.306 -16.003 1.00 95.69 76 ILE A O 1
ATOM 590 N N . LEU A 1 77 ? 19.019 -7.192 -15.376 1.00 91.44 77 LEU A N 1
ATOM 591 C CA . LEU A 1 77 ? 20.320 -6.644 -15.750 1.00 91.44 77 LEU A CA 1
ATOM 592 C C . LEU A 1 77 ? 21.423 -7.250 -14.875 1.00 91.44 77 LEU A C 1
ATOM 594 O O . LEU A 1 77 ? 21.325 -7.301 -13.648 1.00 91.44 77 LEU A O 1
ATOM 598 N N . LYS A 1 78 ? 22.484 -7.722 -15.535 1.00 82.06 78 LYS A N 1
ATOM 599 C CA . LYS A 1 78 ? 23.669 -8.312 -14.896 1.00 82.06 78 LYS A CA 1
ATOM 600 C C . LYS A 1 78 ? 24.787 -7.288 -14.671 1.00 82.06 78 LYS A C 1
ATOM 602 O O . LYS A 1 78 ? 25.611 -7.474 -13.782 1.00 82.06 78 LYS A O 1
ATOM 607 N N . TYR A 1 79 ? 24.810 -6.236 -15.484 1.00 80.81 79 TYR A N 1
ATOM 608 C CA . TYR A 1 79 ? 25.848 -5.209 -15.508 1.00 80.81 79 TYR A CA 1
ATOM 609 C C . TYR A 1 79 ? 25.259 -3.835 -15.173 1.00 80.81 79 TYR A C 1
ATOM 611 O O . TYR A 1 79 ? 24.066 -3.721 -14.885 1.00 80.81 79 TYR A O 1
ATOM 619 N N . PHE A 1 80 ? 26.111 -2.809 -15.181 1.00 79.06 80 PHE A N 1
ATOM 620 C CA . PHE A 1 80 ? 25.715 -1.428 -14.924 1.00 79.06 80 PHE A CA 1
ATOM 621 C C . PHE A 1 80 ? 24.545 -1.004 -15.824 1.00 79.06 80 PHE A C 1
ATOM 623 O O . PHE A 1 80 ? 24.542 -1.287 -17.020 1.00 79.06 80 PHE A O 1
ATOM 630 N N . ASN A 1 81 ? 23.546 -0.344 -15.235 1.00 82.00 81 ASN A N 1
ATOM 631 C CA . ASN A 1 81 ? 22.400 0.163 -15.976 1.00 82.00 81 ASN A CA 1
ATOM 632 C C . ASN A 1 81 ? 22.670 1.598 -16.441 1.00 82.00 81 ASN A C 1
ATOM 634 O O . ASN A 1 81 ? 22.461 2.544 -15.685 1.00 82.00 81 ASN A O 1
ATOM 638 N N . GLU A 1 82 ? 23.102 1.743 -17.689 1.00 74.12 82 GLU A N 1
ATOM 639 C CA . GLU A 1 82 ? 23.282 3.042 -18.350 1.00 74.12 82 GLU A CA 1
ATOM 640 C C . GLU A 1 82 ? 21.958 3.793 -18.569 1.00 74.12 82 GLU A C 1
ATOM 642 O O . GLU A 1 82 ? 21.935 5.017 -18.564 1.00 74.12 82 GLU A O 1
ATOM 647 N N . ASN A 1 83 ? 20.841 3.065 -18.654 1.00 72.69 83 ASN A N 1
ATOM 648 C CA . ASN A 1 83 ? 19.493 3.608 -18.829 1.00 72.69 83 ASN A CA 1
ATOM 649 C C . ASN A 1 83 ? 18.763 3.770 -17.486 1.00 72.69 83 ASN A C 1
ATOM 651 O O . ASN A 1 83 ? 17.538 3.639 -17.405 1.00 72.69 83 ASN A O 1
ATOM 655 N N . ASN A 1 84 ? 19.506 3.972 -16.392 1.00 72.25 84 ASN A N 1
ATOM 656 C CA . ASN A 1 84 ? 18.908 4.172 -15.081 1.00 72.25 84 ASN A CA 1
ATOM 657 C C . ASN A 1 84 ? 18.227 5.540 -15.028 1.00 72.25 84 ASN A C 1
ATOM 659 O O . ASN A 1 84 ? 18.854 6.563 -14.762 1.00 72.25 84 ASN A O 1
ATOM 663 N N . VAL A 1 85 ? 16.919 5.543 -15.259 1.00 66.38 85 VAL A N 1
ATOM 664 C CA . VAL A 1 85 ? 16.094 6.722 -15.031 1.00 66.38 85 VAL A CA 1
ATOM 665 C C . VAL A 1 85 ? 15.958 6.878 -13.521 1.00 66.38 85 VAL A C 1
ATOM 667 O O . VAL A 1 85 ? 15.310 6.061 -12.863 1.00 66.38 85 VAL A O 1
ATOM 670 N N . ALA A 1 86 ? 16.592 7.909 -12.962 1.00 63.53 86 ALA A N 1
ATOM 671 C CA . ALA A 1 86 ? 16.511 8.234 -11.543 1.00 63.53 86 ALA A CA 1
ATOM 672 C C . ALA A 1 86 ? 15.095 8.728 -11.191 1.00 63.53 86 ALA A C 1
ATOM 674 O O . ALA A 1 86 ? 14.847 9.919 -11.030 1.00 63.53 86 ALA A O 1
ATOM 675 N N . VAL A 1 87 ? 14.141 7.800 -11.097 1.00 72.06 87 VAL A N 1
ATOM 676 C CA . VAL A 1 87 ? 12.769 8.082 -10.675 1.00 72.06 87 VAL A CA 1
ATOM 677 C C . VAL A 1 87 ? 12.659 7.794 -9.188 1.00 72.06 87 VAL A C 1
ATOM 679 O O . VAL A 1 87 ? 12.733 6.645 -8.746 1.00 72.06 87 VAL A O 1
ATOM 682 N N . PHE A 1 88 ? 12.473 8.849 -8.400 1.00 79.44 88 PHE A N 1
ATOM 683 C CA . PHE A 1 88 ? 12.173 8.707 -6.984 1.00 79.44 88 PHE A CA 1
ATOM 684 C C . PHE A 1 88 ? 10.726 8.231 -6.816 1.00 79.44 88 PHE A C 1
ATOM 686 O O . PHE A 1 88 ? 9.786 8.984 -7.062 1.00 79.44 88 PHE A O 1
ATOM 693 N N . SER A 1 89 ? 10.548 6.968 -6.420 1.00 90.25 89 SER A N 1
ATOM 694 C CA . SER A 1 89 ? 9.232 6.413 -6.107 1.00 90.25 89 SER A CA 1
ATOM 695 C C . SER A 1 89 ? 9.301 5.310 -5.054 1.00 90.25 89 SER A C 1
ATOM 697 O O . SER A 1 89 ? 10.180 4.442 -5.091 1.00 90.25 89 SER A O 1
ATOM 699 N N . SER A 1 90 ? 8.322 5.285 -4.146 1.00 93.56 90 SER A N 1
ATOM 700 C CA . SER A 1 90 ? 8.128 4.172 -3.206 1.00 93.56 90 SER A CA 1
ATOM 701 C C . SER A 1 90 ? 7.763 2.856 -3.898 1.00 93.56 90 SER A C 1
ATOM 703 O O . SER A 1 90 ? 7.993 1.791 -3.322 1.00 93.56 90 SER A O 1
ATOM 705 N N . GLN A 1 91 ? 7.281 2.897 -5.148 1.00 94.44 91 GLN A N 1
ATOM 706 C CA . GLN A 1 91 ? 7.025 1.709 -5.969 1.00 94.44 91 GLN A CA 1
ATOM 707 C C . GLN A 1 91 ? 8.282 0.832 -6.094 1.00 94.44 91 GLN A C 1
ATOM 709 O O . GLN A 1 91 ? 8.190 -0.397 -6.060 1.00 94.44 91 GLN A O 1
ATOM 714 N N . ALA A 1 92 ? 9.469 1.448 -6.150 1.00 93.06 92 ALA A N 1
ATOM 715 C CA . ALA A 1 92 ? 10.739 0.733 -6.236 1.00 93.06 92 ALA A CA 1
ATOM 716 C C . ALA A 1 92 ? 10.966 -0.225 -5.053 1.00 93.06 92 ALA A C 1
ATOM 718 O O . ALA A 1 92 ? 11.613 -1.256 -5.218 1.00 93.06 92 ALA A O 1
ATOM 719 N N . LEU A 1 93 ? 10.411 0.060 -3.867 1.00 95.38 93 LEU A N 1
ATOM 720 C CA . LEU A 1 93 ? 10.507 -0.844 -2.715 1.00 95.38 93 LEU A CA 1
ATOM 721 C C . LEU A 1 93 ? 9.798 -2.176 -2.989 1.00 95.38 93 LEU A C 1
ATOM 723 O O . LEU A 1 93 ? 10.356 -3.239 -2.713 1.00 95.38 93 LEU A O 1
ATOM 727 N N . PHE A 1 94 ? 8.604 -2.124 -3.582 1.00 97.69 94 PHE A N 1
ATOM 728 C CA . PHE A 1 94 ? 7.830 -3.314 -3.937 1.00 97.69 94 PHE A CA 1
ATOM 729 C C . PHE A 1 94 ? 8.495 -4.094 -5.073 1.00 97.69 94 PHE A C 1
ATOM 731 O O . PHE A 1 94 ? 8.620 -5.317 -4.990 1.00 97.69 94 PHE A O 1
ATOM 738 N N . VAL A 1 95 ? 9.004 -3.393 -6.092 1.00 97.00 95 VAL A N 1
ATOM 739 C CA . VAL A 1 95 ? 9.711 -4.031 -7.212 1.00 97.00 95 VAL A CA 1
ATOM 740 C C . VAL A 1 95 ? 11.007 -4.697 -6.745 1.00 97.00 95 VAL A C 1
ATOM 742 O O . VAL A 1 95 ? 11.251 -5.851 -7.087 1.00 97.00 95 VAL A O 1
ATOM 745 N N . LYS A 1 96 ? 11.814 -4.043 -5.899 1.00 95.88 96 LYS A N 1
ATOM 746 C CA . LYS A 1 96 ? 13.033 -4.654 -5.333 1.00 95.88 96 LYS A CA 1
ATOM 747 C C . LYS A 1 96 ? 12.718 -5.879 -4.487 1.00 95.88 96 LYS A C 1
ATOM 749 O O . LYS A 1 96 ? 13.400 -6.892 -4.626 1.00 95.88 96 LYS A O 1
ATOM 754 N N . ALA A 1 97 ? 11.679 -5.815 -3.652 1.00 97.88 97 ALA A N 1
ATOM 755 C CA . ALA A 1 97 ? 11.229 -6.970 -2.880 1.00 97.88 97 ALA A CA 1
ATOM 756 C C . ALA A 1 97 ? 10.831 -8.137 -3.800 1.00 97.88 97 ALA A C 1
ATOM 758 O O . ALA A 1 97 ? 11.241 -9.274 -3.563 1.00 97.88 97 ALA A O 1
ATOM 759 N N . ALA A 1 98 ? 10.118 -7.848 -4.892 1.00 98.31 98 ALA A N 1
ATOM 760 C CA . ALA A 1 98 ? 9.745 -8.845 -5.888 1.00 98.31 98 ALA A CA 1
ATOM 761 C C . ALA A 1 98 ? 10.967 -9.440 -6.599 1.00 98.31 98 ALA A C 1
ATOM 763 O O . ALA A 1 98 ? 11.037 -10.653 -6.775 1.00 98.31 98 ALA A O 1
ATOM 764 N N . VAL A 1 99 ? 11.958 -8.621 -6.970 1.00 97.75 99 VAL A N 1
ATOM 765 C CA . VAL A 1 99 ? 13.208 -9.094 -7.589 1.00 97.75 99 VAL A CA 1
ATOM 766 C C . VAL A 1 99 ? 13.980 -10.002 -6.638 1.00 97.75 99 VAL A C 1
ATOM 768 O O . VAL A 1 99 ? 14.457 -11.051 -7.065 1.00 97.75 99 VAL A O 1
ATOM 771 N N . ILE A 1 100 ? 14.093 -9.634 -5.358 1.00 97.69 100 ILE A N 1
ATOM 772 C CA . ILE A 1 100 ? 14.739 -10.478 -4.343 1.00 97.69 100 ILE A CA 1
ATOM 773 C C . ILE A 1 100 ? 14.003 -11.815 -4.241 1.00 97.69 100 ILE A C 1
ATOM 775 O O . ILE A 1 100 ? 14.631 -12.865 -4.357 1.00 97.69 100 ILE A O 1
ATOM 779 N N . LEU A 1 101 ? 12.675 -11.787 -4.105 1.00 98.19 101 LEU A N 1
ATOM 780 C CA . LEU A 1 101 ? 11.856 -12.995 -4.009 1.00 98.19 101 LEU A CA 1
ATOM 781 C C . LEU A 1 101 ? 11.998 -13.890 -5.252 1.00 98.19 101 LEU A C 1
ATOM 783 O O . LEU A 1 101 ? 12.196 -15.097 -5.129 1.00 98.19 101 LEU A O 1
ATOM 787 N N . ASN A 1 102 ? 11.981 -13.293 -6.443 1.00 98.44 102 ASN A N 1
ATOM 788 C CA . ASN A 1 102 ? 12.197 -13.987 -7.709 1.00 98.44 102 ASN A CA 1
ATOM 789 C C . ASN A 1 102 ? 13.592 -14.627 -7.785 1.00 98.44 102 ASN A C 1
ATOM 791 O O . ASN A 1 102 ? 13.723 -15.760 -8.240 1.00 98.44 102 ASN A O 1
ATOM 795 N N . LYS A 1 103 ? 14.647 -13.928 -7.346 1.00 97.12 103 LYS A N 1
ATOM 796 C CA . LYS A 1 103 ? 16.015 -14.476 -7.340 1.00 97.12 103 LYS A CA 1
ATOM 797 C C . LYS A 1 103 ? 16.155 -15.655 -6.380 1.00 97.12 103 LYS A C 1
ATOM 799 O O . LYS A 1 103 ? 16.846 -16.613 -6.712 1.00 97.12 103 LYS A O 1
ATOM 804 N N . LEU A 1 104 ? 15.480 -15.596 -5.232 1.00 97.81 104 LEU A N 1
ATOM 805 C CA . LEU A 1 104 ? 15.488 -16.669 -4.237 1.00 97.81 104 LEU A CA 1
ATOM 806 C C . LEU A 1 104 ? 14.738 -17.921 -4.710 1.00 97.81 104 LEU A C 1
ATOM 808 O O . LEU A 1 104 ? 15.170 -19.026 -4.398 1.00 97.81 104 LEU A O 1
ATOM 812 N N . LEU A 1 105 ? 13.626 -17.759 -5.437 1.00 97.94 105 LEU A N 1
ATOM 813 C CA . LEU A 1 105 ? 12.695 -18.862 -5.722 1.00 97.94 105 LEU A CA 1
ATOM 814 C C . LEU A 1 105 ? 12.627 -19.299 -7.192 1.00 97.94 105 LEU A C 1
ATOM 816 O O . LEU A 1 105 ? 12.093 -20.370 -7.468 1.00 97.94 105 LEU A O 1
ATOM 820 N N . TYR A 1 106 ? 13.116 -18.494 -8.139 1.00 97.12 106 TYR A N 1
ATOM 821 C CA . TYR A 1 106 ? 12.938 -18.751 -9.572 1.00 97.12 106 TYR A CA 1
ATOM 822 C C . TYR A 1 106 ? 14.217 -18.601 -10.394 1.00 97.12 106 TYR A C 1
ATOM 824 O O . TYR A 1 106 ? 14.731 -19.585 -10.924 1.00 97.12 106 TYR A O 1
ATOM 832 N N . SER A 1 107 ? 14.736 -17.383 -10.568 1.00 96.56 107 SER A N 1
ATOM 833 C CA . SER A 1 107 ? 15.879 -17.163 -11.457 1.00 96.56 107 SER A CA 1
ATOM 834 C C . SER A 1 107 ? 16.641 -15.884 -11.142 1.00 96.56 107 SER A C 1
ATOM 836 O O . SER A 1 107 ? 16.072 -14.844 -10.824 1.00 96.56 107 SER A O 1
ATOM 838 N N . HIS A 1 108 ? 17.960 -15.944 -11.318 1.00 94.81 108 HIS A N 1
ATOM 839 C CA . HIS A 1 108 ? 18.828 -14.769 -11.263 1.00 94.81 108 HIS A CA 1
ATOM 840 C C . HIS A 1 108 ? 18.881 -13.995 -12.587 1.00 94.81 108 HIS A C 1
ATOM 842 O O . HIS A 1 108 ? 19.330 -12.851 -12.601 1.00 94.81 108 HIS A O 1
ATOM 848 N N . ARG A 1 109 ? 18.424 -14.608 -13.688 1.00 95.00 109 ARG A N 1
ATOM 849 C CA . ARG A 1 109 ? 18.477 -14.042 -15.046 1.00 95.00 109 ARG A CA 1
ATOM 850 C C . ARG A 1 109 ? 17.124 -13.530 -15.529 1.00 95.00 109 ARG A C 1
ATOM 852 O O . ARG A 1 109 ? 17.077 -12.528 -16.237 1.00 95.00 109 ARG A O 1
ATOM 859 N N . TYR A 1 110 ? 16.047 -14.226 -15.178 1.00 96.69 110 TYR A N 1
ATOM 860 C CA . TYR A 1 110 ? 14.695 -13.890 -15.614 1.00 96.69 110 TYR A CA 1
ATOM 861 C C . TYR A 1 110 ? 13.855 -13.421 -14.437 1.00 96.69 110 TYR A C 1
ATOM 863 O O . TYR A 1 110 ? 13.930 -14.007 -13.360 1.00 96.69 110 TYR A O 1
ATOM 871 N N . PHE A 1 111 ? 13.041 -12.400 -14.664 1.00 97.56 111 PHE A N 1
ATOM 872 C CA . PHE A 1 111 ? 12.054 -11.917 -13.712 1.00 97.56 111 PHE A CA 1
ATOM 873 C C . PHE A 1 111 ? 10.650 -12.287 -14.192 1.00 97.56 111 PHE A C 1
ATOM 875 O O . PHE A 1 111 ? 10.301 -11.998 -15.336 1.00 97.56 111 PHE A O 1
ATOM 882 N N . ASP A 1 112 ? 9.862 -12.929 -13.333 1.00 96.69 112 ASP A N 1
ATOM 883 C CA . ASP A 1 112 ? 8.448 -13.213 -13.586 1.00 96.69 112 ASP A CA 1
ATOM 884 C C . ASP A 1 112 ? 7.567 -12.197 -12.846 1.00 96.69 112 ASP A C 1
ATOM 886 O O . ASP A 1 112 ? 7.700 -12.002 -11.634 1.00 96.69 112 ASP A O 1
ATOM 890 N N . ILE A 1 113 ? 6.656 -11.546 -13.573 1.00 96.38 113 ILE A N 1
ATOM 891 C CA . ILE A 1 113 ? 5.814 -10.465 -13.044 1.00 96.38 113 ILE A CA 1
ATOM 892 C C . ILE A 1 113 ? 4.929 -10.912 -11.879 1.00 96.38 113 ILE A C 1
ATOM 894 O O . ILE A 1 113 ? 4.588 -10.106 -11.015 1.00 96.38 113 ILE A O 1
ATOM 898 N N . ARG A 1 114 ? 4.612 -12.208 -11.791 1.00 97.31 114 ARG A N 1
ATOM 899 C CA . ARG A 1 114 ? 3.794 -12.758 -10.705 1.00 97.31 114 ARG A CA 1
ATOM 900 C C . ARG A 1 114 ? 4.471 -12.622 -9.348 1.00 97.31 114 ARG A C 1
ATOM 902 O O . ARG A 1 114 ? 3.771 -12.566 -8.344 1.00 97.31 114 ARG A O 1
ATOM 909 N N . PHE A 1 115 ? 5.801 -12.507 -9.281 1.00 98.44 115 PHE A N 1
ATOM 910 C CA . PHE A 1 115 ? 6.478 -12.196 -8.017 1.00 98.44 115 PHE A CA 1
ATOM 911 C C . PHE A 1 115 ? 6.141 -10.794 -7.510 1.00 98.44 115 PHE A C 1
ATOM 913 O O . PHE A 1 115 ? 5.999 -10.608 -6.301 1.00 98.44 115 PHE A O 1
ATOM 920 N N . LEU A 1 116 ? 5.948 -9.826 -8.411 1.00 98.44 116 LEU A N 1
ATOM 921 C CA . LEU A 1 116 ? 5.412 -8.515 -8.044 1.00 98.44 116 LEU A CA 1
ATOM 922 C C . LEU A 1 116 ? 3.956 -8.641 -7.583 1.00 98.44 116 LEU A C 1
ATOM 924 O O . LEU A 1 116 ? 3.602 -8.109 -6.528 1.00 98.44 116 LEU A O 1
ATOM 928 N N . GLY A 1 117 ? 3.168 -9.450 -8.296 1.00 98.19 117 GLY A N 1
ATOM 929 C CA . GLY A 1 117 ? 1.811 -9.817 -7.900 1.00 98.19 117 GLY A CA 1
ATOM 930 C C . GLY A 1 117 ? 1.732 -10.393 -6.484 1.00 98.19 117 GLY A C 1
ATOM 931 O O . GLY A 1 117 ? 0.896 -9.959 -5.697 1.00 98.19 117 GLY A O 1
ATOM 932 N N . ILE A 1 118 ? 2.640 -11.305 -6.115 1.00 98.62 118 ILE A N 1
ATOM 933 C CA . ILE A 1 118 ? 2.734 -11.899 -4.769 1.00 98.62 118 ILE A CA 1
ATOM 934 C C . ILE A 1 118 ? 3.047 -10.832 -3.720 1.00 98.62 118 ILE A C 1
ATOM 936 O O . ILE A 1 118 ? 2.398 -10.802 -2.674 1.00 98.62 118 ILE A O 1
ATOM 940 N N . VAL A 1 119 ? 4.020 -9.954 -3.983 1.00 98.75 119 VAL A N 1
ATOM 941 C CA . VAL A 1 119 ? 4.398 -8.886 -3.044 1.00 98.75 119 VAL A CA 1
ATOM 942 C C . VAL A 1 119 ? 3.204 -7.979 -2.749 1.00 98.75 119 VAL A C 1
ATOM 944 O O . VAL A 1 119 ? 2.898 -7.727 -1.580 1.00 98.75 119 VAL A O 1
ATOM 947 N N . TYR A 1 120 ? 2.486 -7.539 -3.784 1.00 98.62 120 TYR A N 1
ATOM 948 C CA . TYR A 1 120 ? 1.291 -6.720 -3.597 1.00 98.62 120 TYR A CA 1
ATOM 949 C C . TYR A 1 120 ? 0.142 -7.501 -2.960 1.00 98.62 120 TYR A C 1
ATOM 951 O O . TYR A 1 120 ? -0.484 -6.995 -2.034 1.00 98.62 120 TYR A O 1
ATOM 959 N N . TYR A 1 121 ? -0.098 -8.748 -3.371 1.00 98.62 121 TYR A N 1
ATOM 960 C CA . TYR A 1 121 ? -1.122 -9.623 -2.797 1.00 98.62 121 TYR A CA 1
ATOM 961 C C . TYR A 1 121 ? -0.936 -9.799 -1.283 1.00 98.62 121 TYR A C 1
ATOM 963 O O . TYR A 1 121 ? -1.860 -9.555 -0.505 1.00 98.62 121 TYR A O 1
ATOM 971 N N . VAL A 1 122 ? 0.281 -10.130 -0.842 1.00 98.56 122 VAL A N 1
ATOM 972 C CA . VAL A 1 122 ? 0.607 -10.294 0.584 1.00 98.56 122 VAL A CA 1
ATOM 973 C C . VAL A 1 122 ? 0.454 -8.978 1.350 1.00 98.56 122 VAL A C 1
ATOM 975 O O . VAL A 1 122 ? -0.027 -8.988 2.482 1.00 98.56 122 VAL A O 1
ATOM 978 N N . ALA A 1 123 ? 0.814 -7.842 0.748 1.00 98.38 123 ALA A N 1
ATOM 979 C CA . ALA A 1 123 ? 0.645 -6.529 1.371 1.00 98.38 123 ALA A CA 1
ATOM 980 C C . ALA A 1 123 ? -0.823 -6.051 1.398 1.00 98.38 123 ALA A C 1
ATOM 982 O O . ALA A 1 123 ? -1.208 -5.309 2.305 1.00 98.38 123 ALA A O 1
ATOM 983 N N . PHE A 1 124 ? -1.649 -6.492 0.450 1.00 98.69 124 PHE A N 1
ATOM 984 C CA . PHE A 1 124 ? -3.051 -6.102 0.292 1.00 98.69 124 PHE A CA 1
ATOM 985 C C . PHE A 1 124 ? -3.987 -6.779 1.299 1.00 98.69 124 PHE A C 1
ATOM 987 O O . PHE A 1 124 ? -4.848 -6.115 1.882 1.00 98.69 124 PHE A O 1
ATOM 994 N N . LEU A 1 125 ? -3.805 -8.078 1.569 1.00 98.62 125 LEU A N 1
ATOM 995 C CA . LEU A 1 125 ? -4.704 -8.839 2.451 1.00 98.62 125 LEU A CA 1
ATOM 996 C C . LEU A 1 125 ? -4.834 -8.271 3.878 1.00 98.62 125 LEU A C 1
ATOM 998 O O . LEU A 1 125 ? -5.967 -8.169 4.371 1.00 98.62 125 LEU A O 1
ATOM 1002 N N . PRO A 1 126 ? -3.750 -7.847 4.562 1.00 98.19 126 PRO A N 1
ATOM 1003 C CA . PRO A 1 126 ? -3.883 -7.201 5.862 1.00 98.19 126 PRO A CA 1
ATOM 1004 C C . PRO A 1 126 ? -4.515 -5.805 5.764 1.00 98.19 126 PRO A C 1
ATOM 1006 O O . PRO A 1 126 ? -5.162 -5.381 6.721 1.00 98.19 126 PRO A O 1
ATOM 1009 N N . GLY A 1 127 ? -4.406 -5.122 4.619 1.00 98.25 127 GLY A N 1
ATOM 1010 C CA . GLY A 1 127 ? -5.124 -3.876 4.333 1.00 98.25 127 GLY A CA 1
ATOM 1011 C C . GLY A 1 127 ? -6.640 -4.091 4.290 1.00 98.25 127 GLY A C 1
ATOM 1012 O O . GLY A 1 127 ? -7.379 -3.399 4.993 1.00 98.25 127 GLY A O 1
ATOM 1013 N N . ILE A 1 128 ? -7.102 -5.121 3.568 1.00 98.56 128 ILE A N 1
ATOM 1014 C CA . ILE A 1 128 ? -8.518 -5.540 3.550 1.00 98.56 128 ILE A CA 1
ATOM 1015 C C . ILE A 1 128 ? -9.004 -5.913 4.949 1.00 98.56 128 ILE A C 1
ATOM 1017 O O . ILE A 1 128 ? -10.084 -5.483 5.372 1.00 98.56 128 ILE A O 1
ATOM 1021 N N . TYR A 1 129 ? -8.196 -6.672 5.694 1.00 97.88 129 TYR A N 1
ATOM 1022 C CA . TYR A 1 129 ? -8.522 -7.028 7.072 1.00 97.88 129 TYR A CA 1
ATOM 1023 C C . TYR A 1 129 ? -8.689 -5.779 7.946 1.00 97.88 129 TYR A C 1
ATOM 1025 O O . TYR A 1 129 ? -9.675 -5.651 8.677 1.00 97.88 129 TYR A O 1
ATOM 1033 N N . LEU A 1 130 ? -7.726 -4.852 7.873 1.00 96.81 130 LEU A N 1
ATOM 1034 C CA . LEU A 1 130 ? -7.700 -3.642 8.686 1.00 96.81 130 LEU A CA 1
ATOM 1035 C C . LEU A 1 130 ? -8.894 -2.740 8.375 1.00 96.81 130 LEU A C 1
ATOM 1037 O O . LEU A 1 130 ? -9.583 -2.336 9.312 1.00 96.81 130 LEU A O 1
ATOM 1041 N N . LEU A 1 131 ? -9.169 -2.470 7.095 1.00 98.00 131 LEU A N 1
ATOM 1042 C CA . LEU A 1 131 ? -10.304 -1.646 6.681 1.00 98.00 131 LEU A CA 1
ATOM 1043 C C . LEU A 1 131 ? -11.631 -2.283 7.101 1.00 98.00 131 LEU A C 1
ATOM 1045 O O . LEU A 1 131 ? -12.459 -1.622 7.728 1.00 98.00 131 LEU A O 1
ATOM 1049 N N . THR A 1 132 ? -11.823 -3.577 6.828 1.00 97.62 132 THR A N 1
ATOM 1050 C CA . THR A 1 132 ? -13.067 -4.266 7.201 1.00 97.62 132 THR A CA 1
ATOM 1051 C C . THR A 1 132 ? -13.268 -4.219 8.709 1.00 97.62 132 THR A C 1
ATOM 1053 O O . THR A 1 132 ? -14.341 -3.847 9.180 1.00 97.62 132 THR A O 1
ATOM 1056 N N . LYS A 1 133 ? -12.217 -4.508 9.489 1.00 95.19 133 LYS A N 1
ATOM 1057 C CA . LYS A 1 133 ? -12.263 -4.402 10.951 1.00 95.19 133 LYS A CA 1
ATOM 1058 C C . LYS A 1 133 ? -12.583 -2.979 11.408 1.00 95.19 133 LYS A C 1
ATOM 1060 O O . LYS A 1 133 ? -13.329 -2.813 12.373 1.00 95.19 133 LYS A O 1
ATOM 1065 N N . ALA A 1 134 ? -12.038 -1.965 10.739 1.00 95.19 134 ALA A N 1
ATOM 1066 C CA . ALA A 1 134 ? -12.297 -0.567 11.054 1.00 95.19 134 ALA A CA 1
ATOM 1067 C C . ALA A 1 134 ? -13.777 -0.203 10.872 1.00 95.19 134 ALA A C 1
ATOM 1069 O O . ALA A 1 134 ? -14.374 0.400 11.769 1.00 95.19 134 ALA A O 1
ATOM 1070 N N . LEU A 1 135 ? -14.383 -0.648 9.769 1.00 95.62 135 LEU A N 1
ATOM 1071 C CA . LEU A 1 135 ? -15.787 -0.396 9.440 1.00 95.62 135 LEU A CA 1
ATOM 1072 C C . LEU A 1 135 ? -16.748 -1.211 10.319 1.00 95.62 135 LEU A C 1
ATOM 1074 O O . LEU A 1 135 ? -17.729 -0.678 10.833 1.00 95.62 135 LEU A O 1
ATOM 1078 N N . THR A 1 136 ? -16.460 -2.491 10.568 1.00 94.50 136 THR A N 1
ATOM 1079 C CA . THR A 1 136 ? -17.378 -3.377 11.307 1.00 94.50 136 THR A CA 1
ATOM 1080 C C . THR A 1 136 ? -17.196 -3.339 12.823 1.00 94.50 136 THR A C 1
ATOM 1082 O O . THR A 1 136 ? -18.099 -3.716 13.570 1.00 94.50 136 THR A O 1
ATOM 1085 N N . GLY A 1 137 ? -16.028 -2.908 13.306 1.00 87.75 137 GLY A N 1
ATOM 1086 C CA . GLY A 1 137 ? -15.659 -2.970 14.720 1.00 87.75 137 GLY A CA 1
ATOM 1087 C C . GLY A 1 137 ? -15.618 -4.405 15.248 1.00 87.75 137 GLY A C 1
ATOM 1088 O O . GLY A 1 137 ? -15.295 -5.348 14.524 1.00 87.75 137 GLY A O 1
ATOM 1089 N N . THR A 1 138 ? -15.979 -4.582 16.520 1.00 84.62 138 THR A N 1
ATOM 1090 C CA . THR A 1 138 ? -16.111 -5.901 17.169 1.00 84.62 138 THR A CA 1
ATOM 1091 C C . THR A 1 138 ? -17.463 -6.570 16.903 1.00 84.62 138 THR A C 1
ATOM 1093 O O . THR A 1 138 ? -17.715 -7.680 17.376 1.00 84.62 138 THR A O 1
ATOM 1096 N N . TRP A 1 139 ? -18.350 -5.920 16.145 1.00 84.44 139 TRP A N 1
ATOM 1097 C CA . TRP A 1 139 ? -19.724 -6.367 15.963 1.00 84.44 139 TRP A CA 1
ATOM 1098 C C . TRP A 1 139 ? -19.816 -7.488 14.934 1.00 84.44 139 TRP A C 1
ATOM 1100 O O . TRP A 1 139 ? -19.366 -7.354 13.797 1.00 84.44 139 TRP A O 1
ATOM 1110 N N . ARG A 1 140 ? -20.492 -8.575 15.310 1.00 86.94 140 ARG A N 1
ATOM 1111 C CA . ARG A 1 140 ? -20.690 -9.763 14.465 1.00 86.94 140 ARG A CA 1
ATOM 1112 C C . ARG A 1 140 ? -22.147 -9.910 14.037 1.00 86.94 140 ARG A C 1
ATOM 1114 O O . ARG A 1 140 ? -22.742 -10.970 14.163 1.00 86.94 140 ARG A O 1
ATOM 1121 N N . ARG A 1 141 ? -22.755 -8.808 13.592 1.00 89.12 141 ARG A N 1
ATOM 1122 C CA . ARG A 1 141 ? -24.149 -8.770 13.114 1.00 89.12 141 ARG A CA 1
ATOM 1123 C C . ARG A 1 141 ? -24.187 -8.989 11.605 1.00 89.12 141 ARG A C 1
ATOM 1125 O O . ARG A 1 141 ? -23.189 -8.753 10.935 1.00 89.12 141 ARG A O 1
ATOM 1132 N N . ILE A 1 142 ? -25.346 -9.363 11.059 1.00 89.12 142 ILE A N 1
ATOM 1133 C CA . ILE A 1 142 ? -25.514 -9.566 9.607 1.00 89.12 142 ILE A CA 1
ATOM 1134 C C . ILE A 1 142 ? -25.042 -8.350 8.793 1.00 89.12 142 ILE A C 1
ATOM 1136 O O . ILE A 1 142 ? -24.312 -8.512 7.825 1.00 89.12 142 ILE A O 1
ATOM 1140 N N . ARG A 1 143 ? -25.332 -7.128 9.269 1.00 93.88 143 ARG A N 1
ATOM 1141 C CA . ARG A 1 143 ? -24.870 -5.871 8.657 1.00 93.88 143 ARG A CA 1
ATOM 1142 C C . ARG A 1 143 ? -23.343 -5.801 8.528 1.00 93.88 143 ARG A C 1
ATOM 1144 O O . ARG A 1 143 ? -22.848 -5.321 7.520 1.00 93.88 143 ARG A O 1
ATOM 1151 N N . SER A 1 144 ? -22.598 -6.320 9.506 1.00 95.00 144 SER A N 1
ATOM 1152 C CA . SER A 1 144 ? -21.134 -6.367 9.452 1.00 95.00 144 SER A CA 1
ATOM 1153 C C . SER A 1 144 ? -20.623 -7.304 8.356 1.00 95.00 144 SER A C 1
ATOM 1155 O O . SER A 1 144 ? -19.636 -6.991 7.704 1.00 95.00 144 SER A O 1
ATOM 1157 N N . TYR A 1 145 ? -21.291 -8.442 8.139 1.00 95.44 145 TYR A N 1
ATOM 1158 C CA . TYR A 1 145 ? -20.939 -9.364 7.055 1.00 95.44 145 TYR A CA 1
ATOM 1159 C C . TYR A 1 145 ? -21.323 -8.800 5.683 1.00 95.44 145 TYR A C 1
ATOM 1161 O O . TYR A 1 145 ? -20.567 -8.974 4.738 1.00 95.44 145 TYR A O 1
ATOM 1169 N N . VAL A 1 146 ? -22.432 -8.058 5.583 1.00 96.69 146 VAL A N 1
ATOM 1170 C CA . VAL A 1 146 ? -22.779 -7.317 4.357 1.00 96.69 146 VAL A CA 1
ATOM 1171 C C . VAL A 1 146 ? -21.700 -6.284 4.030 1.00 96.69 146 VAL A C 1
ATOM 1173 O O . VAL A 1 146 ? -21.215 -6.258 2.906 1.00 96.69 146 VAL A O 1
ATOM 1176 N N . ILE A 1 147 ? -21.255 -5.493 5.016 1.00 97.31 147 ILE A N 1
ATOM 1177 C CA . ILE A 1 147 ? -20.134 -4.554 4.835 1.00 97.31 147 ILE A CA 1
ATOM 1178 C C . ILE A 1 147 ? -18.873 -5.300 4.388 1.00 97.31 147 ILE A C 1
ATOM 1180 O O . ILE A 1 147 ? -18.228 -4.872 3.441 1.00 97.31 147 ILE A O 1
ATOM 1184 N N . ALA A 1 148 ? -18.537 -6.425 5.026 1.00 97.62 148 ALA A N 1
ATOM 1185 C CA . ALA A 1 148 ? -17.380 -7.238 4.653 1.00 97.62 148 ALA A CA 1
ATOM 1186 C C . ALA A 1 148 ? -17.434 -7.708 3.189 1.00 97.62 148 ALA A C 1
ATOM 1188 O O . ALA A 1 148 ? -16.434 -7.610 2.486 1.00 97.62 148 ALA A O 1
ATOM 1189 N N . ILE A 1 149 ? -18.600 -8.157 2.715 1.00 97.75 149 ILE A N 1
ATOM 1190 C CA . ILE A 1 149 ? -18.803 -8.543 1.311 1.00 97.75 149 ILE A CA 1
ATOM 1191 C C . ILE A 1 149 ? -18.651 -7.327 0.388 1.00 97.75 149 ILE A C 1
ATOM 1193 O O . ILE A 1 149 ? -17.957 -7.425 -0.618 1.00 97.75 149 ILE A O 1
ATOM 1197 N N . LEU A 1 150 ? -19.227 -6.172 0.740 1.00 98.06 150 LEU A N 1
ATOM 1198 C CA . LEU A 1 150 ? -19.086 -4.942 -0.050 1.00 98.06 150 LEU A CA 1
ATOM 1199 C C . LEU A 1 150 ? -17.627 -4.482 -0.159 1.00 98.06 150 LEU A C 1
ATOM 1201 O O . LEU A 1 150 ? -17.205 -4.079 -1.237 1.00 98.06 150 LEU A O 1
ATOM 1205 N N . VAL A 1 151 ? -16.839 -4.584 0.919 1.00 98.12 151 VAL A N 1
ATOM 1206 C CA . VAL A 1 151 ? -15.395 -4.296 0.865 1.00 98.12 151 VAL A CA 1
ATOM 1207 C C . VAL A 1 151 ? -14.710 -5.189 -0.172 1.00 98.12 151 VAL A C 1
ATOM 1209 O O . VAL A 1 151 ? -13.919 -4.691 -0.966 1.00 98.12 151 VAL A O 1
ATOM 1212 N N . VAL A 1 152 ? -15.027 -6.486 -0.202 1.00 98.12 152 VAL A N 1
ATOM 1213 C CA . VAL A 1 152 ? -14.455 -7.410 -1.194 1.00 98.12 152 VAL A CA 1
ATOM 1214 C C . VAL A 1 152 ? -14.895 -7.040 -2.608 1.00 98.12 152 VAL A C 1
ATOM 1216 O O . VAL A 1 152 ? -14.043 -6.936 -3.479 1.00 98.12 152 VAL A O 1
ATOM 1219 N N . LEU A 1 153 ? -16.185 -6.784 -2.834 1.00 97.12 153 LEU A N 1
ATOM 1220 C CA . LEU A 1 153 ? -16.703 -6.435 -4.162 1.00 97.12 153 LEU A CA 1
ATOM 1221 C C . LEU A 1 153 ? -16.083 -5.152 -4.729 1.00 97.12 153 LEU A C 1
ATOM 1223 O O . LEU A 1 153 ? -15.877 -5.064 -5.930 1.00 97.12 153 LEU A O 1
ATOM 1227 N N . ILE A 1 154 ? -15.785 -4.170 -3.876 1.00 96.94 154 ILE A N 1
ATOM 1228 C CA . ILE A 1 154 ? -15.194 -2.898 -4.306 1.00 96.94 154 ILE A CA 1
ATOM 1229 C C . ILE A 1 154 ? -13.686 -3.042 -4.538 1.00 96.94 154 ILE A C 1
ATOM 1231 O O . ILE A 1 154 ? -13.168 -2.573 -5.546 1.00 96.94 154 ILE A O 1
ATOM 1235 N N . PHE A 1 155 ? -12.964 -3.650 -3.591 1.00 97.44 155 PHE A N 1
ATOM 1236 C CA . PHE A 1 155 ? -11.499 -3.586 -3.576 1.00 97.44 155 PHE A CA 1
ATOM 1237 C C . PHE A 1 155 ? -10.804 -4.815 -4.162 1.00 97.44 155 PHE A C 1
ATOM 1239 O O . PHE A 1 155 ? -9.662 -4.696 -4.596 1.00 97.44 155 PHE A O 1
ATOM 1246 N N . ALA A 1 156 ? -11.455 -5.980 -4.179 1.00 96.06 156 ALA A N 1
ATOM 1247 C CA . ALA A 1 156 ? -10.950 -7.183 -4.846 1.00 96.06 156 ALA A CA 1
ATOM 1248 C C . ALA A 1 156 ? -11.484 -7.314 -6.287 1.00 96.06 156 ALA A C 1
ATOM 1250 O O . ALA A 1 156 ? -11.474 -8.410 -6.848 1.00 96.06 156 ALA A O 1
ATOM 1251 N N . ASP A 1 157 ? -11.958 -6.209 -6.873 1.00 95.25 157 ASP A N 1
ATOM 1252 C CA . ASP A 1 157 ? -12.384 -6.145 -8.269 1.00 95.25 157 ASP A CA 1
ATOM 1253 C C . ASP A 1 157 ? -11.199 -6.299 -9.234 1.00 95.25 157 ASP A C 1
ATOM 1255 O O . ASP A 1 157 ? -10.091 -5.812 -8.979 1.00 95.25 157 ASP A O 1
ATOM 1259 N N . ALA A 1 158 ? -11.444 -6.936 -10.381 1.00 93.12 158 ALA A N 1
ATOM 1260 C CA . ALA A 1 158 ? -10.416 -7.185 -11.385 1.00 93.12 158 ALA A CA 1
ATOM 1261 C C . ALA A 1 158 ? -9.739 -5.889 -11.864 1.00 93.12 158 ALA A C 1
ATOM 1263 O O . ALA A 1 158 ? -8.520 -5.877 -12.032 1.00 93.12 158 ALA A O 1
ATOM 1264 N N . SER A 1 159 ? -10.474 -4.781 -11.987 1.00 91.81 159 SER A N 1
ATOM 1265 C CA . SER A 1 159 ? -9.926 -3.499 -12.457 1.00 91.81 159 SER A CA 1
ATOM 1266 C C . SER A 1 159 ? -8.795 -2.979 -11.565 1.00 91.81 159 SER A C 1
ATOM 1268 O O . SER A 1 159 ? -7.883 -2.316 -12.046 1.00 91.81 159 SER A O 1
ATOM 1270 N N . PHE A 1 160 ? -8.807 -3.307 -10.268 1.00 94.94 160 PHE A N 1
ATOM 1271 C CA . PHE A 1 160 ? -7.709 -2.984 -9.353 1.00 94.94 160 PHE A CA 1
ATOM 1272 C C . PHE A 1 160 ? -6.660 -4.089 -9.290 1.00 94.94 160 PHE A C 1
ATOM 1274 O O . PHE A 1 160 ? -5.460 -3.815 -9.300 1.00 94.94 160 PHE A O 1
ATOM 1281 N N . ILE A 1 161 ? -7.101 -5.345 -9.216 1.00 97.19 161 ILE A N 1
ATOM 1282 C CA . ILE A 1 161 ? -6.205 -6.477 -8.979 1.00 97.19 161 ILE A CA 1
ATOM 1283 C C . ILE A 1 161 ? -5.282 -6.728 -10.174 1.00 97.19 161 ILE A C 1
ATOM 1285 O O . ILE A 1 161 ? -4.112 -7.036 -9.971 1.00 97.19 161 ILE A O 1
ATOM 1289 N N . LEU A 1 162 ? -5.729 -6.498 -11.410 1.00 95.56 162 LEU A N 1
ATOM 1290 C CA . LEU A 1 162 ? -4.887 -6.659 -12.603 1.00 95.56 162 LEU A CA 1
ATOM 1291 C C . LEU A 1 162 ? -3.629 -5.771 -12.590 1.00 95.56 162 LEU A C 1
ATOM 1293 O O . LEU A 1 162 ? -2.589 -6.162 -13.129 1.00 95.56 162 LEU A O 1
ATOM 1297 N N . TYR A 1 163 ? -3.661 -4.626 -11.899 1.00 96.06 163 TYR A N 1
ATOM 1298 C CA . TYR A 1 163 ? -2.471 -3.790 -11.715 1.00 96.06 163 TYR A CA 1
ATOM 1299 C C . TYR A 1 163 ? -1.350 -4.491 -10.935 1.00 96.06 163 TYR A C 1
ATOM 1301 O O . TYR A 1 163 ? -0.193 -4.101 -11.063 1.00 96.06 163 TYR A O 1
ATOM 1309 N N . PHE A 1 164 ? -1.641 -5.528 -10.143 1.00 97.69 164 PHE A N 1
ATOM 1310 C CA . PHE A 1 164 ? -0.635 -6.178 -9.295 1.00 97.69 164 PHE A CA 1
ATOM 1311 C C . PHE A 1 164 ? 0.390 -6.964 -10.128 1.00 97.69 164 PHE A C 1
ATOM 1313 O O . PHE A 1 164 ? 1.553 -7.053 -9.741 1.00 97.69 164 PHE A O 1
ATOM 1320 N N . ASN A 1 165 ? -0.018 -7.471 -11.295 1.00 96.50 165 ASN A N 1
ATOM 1321 C CA . ASN A 1 165 ? 0.863 -8.086 -12.292 1.00 96.50 165 ASN A CA 1
ATOM 1322 C C . ASN A 1 165 ? 1.333 -7.062 -13.344 1.00 96.50 165 ASN A C 1
ATOM 1324 O O . ASN A 1 165 ? 1.462 -7.389 -14.521 1.00 96.50 165 ASN A O 1
ATOM 1328 N N . SER A 1 166 ? 1.544 -5.807 -12.941 1.00 94.75 166 SER A N 1
ATOM 1329 C CA . SER A 1 166 ? 1.923 -4.703 -13.830 1.00 94.75 166 SER A CA 1
ATOM 1330 C C . SER A 1 166 ? 2.917 -3.771 -13.132 1.00 94.75 166 SER A C 1
ATOM 1332 O O . SER A 1 166 ? 2.862 -3.595 -11.915 1.00 94.75 166 SER A O 1
ATOM 1334 N N . PHE A 1 167 ? 3.810 -3.116 -13.879 1.00 94.81 167 PHE A N 1
ATOM 1335 C CA . PHE A 1 167 ? 4.773 -2.148 -13.322 1.00 94.81 167 PHE A CA 1
ATOM 1336 C C . PHE A 1 167 ? 4.168 -0.751 -13.116 1.00 94.81 167 PHE A C 1
ATOM 1338 O O . PHE A 1 167 ? 4.806 0.275 -13.339 1.00 94.81 167 PHE A O 1
ATOM 1345 N N . PHE A 1 168 ? 2.942 -0.731 -12.612 1.00 94.31 168 PHE A N 1
ATOM 1346 C CA . PHE A 1 168 ? 2.186 0.451 -12.229 1.00 94.31 168 PHE A CA 1
ATOM 1347 C C . PHE A 1 168 ? 2.340 0.716 -10.719 1.00 94.31 168 PHE A C 1
ATOM 1349 O O . PHE A 1 168 ? 2.604 -0.204 -9.936 1.00 94.31 168 PHE A O 1
ATOM 1356 N N . ALA A 1 169 ? 2.225 1.975 -10.297 1.00 94.50 169 ALA A N 1
ATOM 1357 C CA . ALA A 1 169 ? 2.339 2.378 -8.886 1.00 94.50 169 ALA A CA 1
ATOM 1358 C C . ALA A 1 169 ? 1.004 2.244 -8.125 1.00 94.50 169 ALA A C 1
ATOM 1360 O O . ALA A 1 169 ? 0.961 2.246 -6.892 1.00 94.50 169 ALA A O 1
ATOM 1361 N N . GLU A 1 170 ? -0.079 2.093 -8.879 1.00 95.56 170 GLU A N 1
ATOM 1362 C CA . GLU A 1 170 ? -1.475 1.992 -8.481 1.00 95.56 170 GLU A CA 1
ATOM 1363 C C . GLU A 1 170 ? -1.718 0.928 -7.391 1.00 95.56 170 GLU A C 1
ATOM 1365 O O . GLU A 1 170 ? -2.407 1.247 -6.418 1.00 95.56 170 GLU A O 1
ATOM 1370 N N . PRO A 1 171 ? -1.115 -0.282 -7.432 1.00 97.06 171 PRO A N 1
ATOM 1371 C CA . PRO A 1 171 ? -1.242 -1.249 -6.340 1.00 97.06 171 PRO A CA 1
ATOM 1372 C C . PRO A 1 171 ? -0.724 -0.703 -5.009 1.00 97.06 171 PRO A C 1
ATOM 1374 O O . PRO A 1 171 ? -1.394 -0.808 -3.982 1.00 97.06 171 PRO A O 1
ATOM 1377 N N . GLY A 1 172 ? 0.457 -0.076 -5.023 1.00 97.12 172 GLY A N 1
ATOM 1378 C CA . GLY A 1 172 ? 1.063 0.517 -3.832 1.00 97.12 172 GLY A CA 1
ATOM 1379 C C . GLY A 1 172 ? 0.214 1.657 -3.268 1.00 97.12 172 GLY A C 1
ATOM 1380 O O . GLY A 1 172 ? 0.055 1.754 -2.047 1.00 97.12 172 GLY A O 1
ATOM 1381 N N . MET A 1 173 ? -0.391 2.469 -4.145 1.00 97.25 173 MET A N 1
ATOM 1382 C CA . MET A 1 173 ? -1.337 3.526 -3.769 1.00 97.25 173 MET A CA 1
ATOM 1383 C C . MET A 1 173 ? -2.586 2.954 -3.100 1.00 97.25 173 MET A C 1
ATOM 1385 O O . MET A 1 173 ? -2.933 3.378 -1.998 1.00 97.25 173 MET A O 1
ATOM 1389 N N . LEU A 1 174 ? -3.226 1.963 -3.729 1.00 97.75 174 LEU A N 1
ATOM 1390 C CA . LEU A 1 174 ? -4.432 1.317 -3.215 1.00 97.75 174 LEU A CA 1
ATOM 1391 C C . LEU A 1 174 ? -4.188 0.694 -1.840 1.00 97.75 174 LEU A C 1
ATOM 1393 O O . LEU A 1 174 ? -4.921 0.959 -0.887 1.00 97.75 174 LEU A O 1
ATOM 1397 N N . ILE A 1 175 ? -3.126 -0.104 -1.727 1.00 98.56 175 ILE A N 1
ATOM 1398 C CA . ILE A 1 175 ? -2.747 -0.780 -0.486 1.00 98.56 175 ILE A CA 1
ATOM 1399 C C . ILE A 1 175 ? -2.511 0.254 0.617 1.00 98.56 175 ILE A C 1
ATOM 1401 O O . ILE A 1 175 ? -3.090 0.150 1.700 1.00 98.56 175 ILE A O 1
ATOM 1405 N N . SER A 1 176 ? -1.719 1.289 0.331 1.00 98.25 176 SER A N 1
ATOM 1406 C CA . SER A 1 176 ? -1.446 2.368 1.285 1.00 98.25 176 SER A CA 1
ATOM 1407 C C . SER A 1 176 ? -2.722 3.086 1.713 1.00 98.25 176 SER A C 1
ATOM 1409 O O . SER A 1 176 ? -2.921 3.324 2.902 1.00 98.25 176 SER A O 1
ATOM 1411 N N . PHE A 1 177 ? -3.631 3.367 0.779 1.00 97.69 177 PHE A N 1
ATOM 1412 C CA . PHE A 1 177 ? -4.907 4.009 1.073 1.00 97.69 177 PHE A CA 1
ATOM 1413 C C . PHE A 1 177 ? -5.772 3.177 2.033 1.00 97.69 177 PHE A C 1
ATOM 1415 O O . PHE A 1 177 ? -6.292 3.716 3.015 1.00 97.69 177 PHE A O 1
ATOM 1422 N N . LEU A 1 178 ? -5.855 1.855 1.831 1.00 98.38 178 LEU A N 1
ATOM 1423 C CA . LEU A 1 178 ? -6.556 0.947 2.750 1.00 98.38 178 LEU A CA 1
ATOM 1424 C C . LEU A 1 178 ? -5.978 1.021 4.171 1.00 98.38 178 LEU A C 1
ATOM 1426 O O . LEU A 1 178 ? -6.729 1.096 5.149 1.00 98.38 178 LEU A O 1
ATOM 1430 N N . TYR A 1 179 ? -4.647 1.040 4.293 1.00 98.50 179 TYR A N 1
ATOM 1431 C CA . TYR A 1 179 ? -3.976 1.170 5.586 1.00 98.50 179 TYR A CA 1
ATOM 1432 C C . TYR A 1 179 ? -4.205 2.534 6.240 1.00 98.50 179 TYR A C 1
ATOM 1434 O O . TYR A 1 179 ? -4.434 2.589 7.452 1.00 98.50 179 TYR A O 1
ATOM 1442 N N . VAL A 1 180 ? -4.179 3.618 5.460 1.00 97.69 180 VAL A N 1
ATOM 1443 C CA . VAL A 1 180 ? -4.452 4.985 5.923 1.00 97.69 180 VAL A CA 1
ATOM 1444 C C . VAL A 1 180 ? -5.862 5.080 6.502 1.00 97.69 180 VAL A C 1
ATOM 1446 O O . VAL A 1 180 ? -6.020 5.402 7.683 1.00 97.69 180 VAL A O 1
ATOM 1449 N N . VAL A 1 181 ? -6.881 4.727 5.713 1.00 97.06 181 VAL A N 1
ATOM 1450 C CA . VAL A 1 181 ? -8.294 4.829 6.114 1.00 97.06 181 VAL A CA 1
ATOM 1451 C C . VAL A 1 181 ? -8.605 3.887 7.277 1.00 97.06 181 VAL A C 1
ATOM 1453 O O . VAL A 1 181 ? -9.202 4.303 8.275 1.00 97.06 181 VAL A O 1
ATOM 1456 N N . GLY A 1 182 ? -8.150 2.632 7.197 1.00 96.50 182 GLY A N 1
ATOM 1457 C CA . GLY A 1 182 ? -8.351 1.649 8.260 1.00 96.50 182 GLY A CA 1
ATOM 1458 C C . GLY A 1 182 ? -7.730 2.091 9.587 1.00 96.50 182 GLY A C 1
ATOM 1459 O O . GLY A 1 182 ? -8.370 1.988 10.638 1.00 96.50 182 GLY A O 1
ATOM 1460 N N . SER A 1 183 ? -6.512 2.642 9.552 1.00 95.62 183 SER A N 1
ATOM 1461 C CA . SER A 1 183 ? -5.829 3.135 10.755 1.00 95.62 183 SER A CA 1
ATOM 1462 C C . SER A 1 183 ? -6.529 4.350 11.357 1.00 95.62 183 SER A C 1
ATOM 1464 O O . SER A 1 183 ? -6.713 4.392 12.574 1.00 95.62 183 SER A O 1
ATOM 1466 N N . LEU A 1 184 ? -6.955 5.309 10.530 1.00 93.81 184 LEU A N 1
ATOM 1467 C CA . LEU A 1 184 ? -7.649 6.519 10.979 1.00 93.81 184 LEU A CA 1
ATOM 1468 C C . LEU A 1 184 ? -8.964 6.210 11.691 1.00 93.81 184 LEU A C 1
ATOM 1470 O O . LEU A 1 184 ? -9.179 6.671 12.812 1.00 93.81 184 LEU A O 1
ATOM 1474 N N . ILE A 1 185 ? -9.816 5.383 11.080 1.00 94.00 185 ILE A N 1
ATOM 1475 C CA . ILE A 1 185 ? -11.104 4.999 11.672 1.00 94.00 185 ILE A CA 1
ATOM 1476 C C . ILE A 1 185 ? -10.876 4.254 12.997 1.00 94.00 185 ILE A C 1
ATOM 1478 O O . ILE A 1 185 ? -11.544 4.534 13.993 1.00 94.00 185 ILE A O 1
ATOM 1482 N N . LEU A 1 186 ? -9.904 3.336 13.057 1.00 92.75 186 LEU A N 1
ATOM 1483 C CA . LEU A 1 186 ? -9.593 2.607 14.294 1.00 92.75 186 LEU A CA 1
ATOM 1484 C C . LEU A 1 186 ? -9.016 3.505 15.394 1.00 92.75 186 LEU A C 1
ATOM 1486 O O . LEU A 1 186 ? -9.318 3.293 16.571 1.00 92.75 186 LEU A O 1
ATOM 1490 N N . LEU A 1 187 ? -8.205 4.503 15.034 1.00 91.31 187 LEU A N 1
ATOM 1491 C CA . LEU A 1 187 ? -7.711 5.510 15.974 1.00 91.31 187 LEU A CA 1
ATOM 1492 C C . LEU A 1 187 ? -8.859 6.359 16.530 1.00 91.31 187 LEU A C 1
ATOM 1494 O O . LEU A 1 187 ? -8.903 6.571 17.742 1.00 91.31 187 LEU A O 1
ATOM 1498 N N . ALA A 1 188 ? -9.799 6.771 15.675 1.00 88.94 188 ALA A N 1
ATOM 1499 C CA . ALA A 1 188 ? -10.970 7.556 16.065 1.00 88.94 188 ALA A CA 1
ATOM 1500 C C . ALA A 1 188 ? -11.915 6.788 17.005 1.00 88.94 188 ALA A C 1
ATOM 1502 O O . ALA A 1 188 ? -12.443 7.366 17.951 1.00 88.94 188 ALA A O 1
ATOM 1503 N N . ARG A 1 189 ? -12.084 5.473 16.805 1.00 86.69 189 ARG A N 1
ATOM 1504 C CA . ARG A 1 189 ? -12.926 4.628 17.676 1.00 86.69 189 ARG A CA 1
ATOM 1505 C C . ARG A 1 189 ? -12.338 4.400 19.068 1.00 86.69 189 ARG A C 1
ATOM 1507 O O . ARG A 1 189 ? -13.072 4.077 19.990 1.00 86.69 189 ARG A O 1
ATOM 1514 N N . GLY A 1 190 ? -11.021 4.515 19.233 1.00 77.62 190 GLY A N 1
ATOM 1515 C CA . GLY A 1 190 ? -10.360 4.335 20.530 1.00 77.62 190 GLY A CA 1
ATOM 1516 C C . GLY A 1 190 ? -10.193 2.880 21.005 1.00 77.62 190 GLY A C 1
ATOM 1517 O O . GLY A 1 190 ? -9.468 2.673 21.979 1.00 77.62 190 GLY A O 1
ATOM 1518 N N . ASP A 1 191 ? -10.740 1.893 20.284 1.00 64.88 191 ASP A N 1
ATOM 1519 C CA . ASP A 1 191 ? -10.818 0.455 20.628 1.00 64.88 191 ASP A CA 1
ATOM 1520 C C . ASP A 1 191 ? -9.508 -0.351 20.432 1.00 64.88 191 ASP A C 1
ATOM 1522 O O . ASP A 1 191 ? -9.522 -1.571 20.247 1.00 64.88 191 ASP A O 1
ATOM 1526 N N . TYR A 1 192 ? -8.340 0.300 20.439 1.00 67.88 192 TYR A N 1
ATOM 1527 C CA . TYR A 1 192 ? -7.050 -0.360 20.190 1.00 67.88 192 TYR A CA 1
ATOM 1528 C C . TYR A 1 192 ? -6.049 -0.152 21.328 1.00 67.88 192 TYR A C 1
ATOM 1530 O O . TYR A 1 192 ? -5.583 0.961 21.581 1.00 67.88 192 TYR A O 1
ATOM 1538 N N . SER A 1 193 ? -5.627 -1.257 21.952 1.00 65.00 193 SER A N 1
ATOM 1539 C CA . SER A 1 193 ? -4.671 -1.256 23.071 1.00 65.00 193 SER A CA 1
ATOM 1540 C C . SER A 1 193 ? -3.301 -0.676 22.691 1.00 65.00 193 SER A C 1
ATOM 1542 O O . SER A 1 193 ? -2.667 0.023 23.480 1.00 65.00 193 SER A O 1
ATOM 1544 N N . LYS A 1 194 ? -2.847 -0.901 21.450 1.00 77.56 194 LYS A N 1
ATOM 1545 C CA . LYS A 1 194 ? -1.535 -0.457 20.945 1.00 77.56 194 LYS A CA 1
ATOM 1546 C C . LYS A 1 194 ? -1.668 0.645 19.888 1.00 77.56 194 LYS A C 1
ATOM 1548 O O . LYS A 1 194 ? -1.206 0.476 18.764 1.00 77.56 194 LYS A O 1
ATOM 1553 N N . ARG A 1 195 ? -2.252 1.796 20.261 1.00 83.56 195 ARG A N 1
ATOM 1554 C CA . ARG A 1 195 ? -2.450 2.967 19.366 1.00 83.56 195 ARG A CA 1
ATOM 1555 C C . ARG A 1 195 ? -1.199 3.400 18.584 1.00 83.56 195 ARG A C 1
ATOM 1557 O O . ARG A 1 195 ? -1.325 3.899 17.477 1.00 83.56 195 ARG A O 1
ATOM 1564 N N . TRP A 1 196 ? 0.002 3.191 19.128 1.00 86.31 196 TRP A N 1
ATOM 1565 C CA . TRP A 1 196 ? 1.252 3.549 18.447 1.00 86.31 196 TRP A CA 1
ATOM 1566 C C . TRP A 1 196 ? 1.474 2.762 17.147 1.00 86.31 196 TRP A C 1
ATOM 1568 O O . TRP A 1 196 ? 1.997 3.326 16.196 1.00 86.31 196 TRP A O 1
ATOM 1578 N N . LYS A 1 197 ? 1.031 1.496 17.079 1.00 91.38 197 LYS A N 1
ATOM 1579 C CA . LYS A 1 197 ? 1.135 0.691 15.855 1.00 91.38 197 LYS A CA 1
ATOM 1580 C C . LYS A 1 197 ? 0.280 1.288 14.745 1.00 91.38 197 LYS A C 1
ATOM 1582 O O . LYS A 1 197 ? 0.752 1.400 13.629 1.00 91.38 197 LYS A O 1
ATOM 1587 N N . LEU A 1 198 ? -0.937 1.722 15.076 1.00 92.62 198 LEU A N 1
ATOM 1588 C CA . LEU A 1 198 ? -1.838 2.366 14.120 1.00 92.62 198 LEU A CA 1
ATOM 1589 C C . LEU A 1 198 ? -1.308 3.726 13.657 1.00 92.62 198 LEU A C 1
ATOM 1591 O O . LEU A 1 198 ? -1.406 4.026 12.478 1.00 92.62 198 LEU A O 1
ATOM 1595 N N . LEU A 1 199 ? -0.714 4.523 14.555 1.00 93.69 199 LEU A N 1
ATOM 1596 C CA . LEU A 1 199 ? -0.052 5.775 14.167 1.00 93.69 199 LEU A CA 1
ATOM 1597 C C . LEU A 1 199 ? 1.108 5.516 13.200 1.00 93.69 199 LEU A C 1
ATOM 1599 O O . LEU A 1 199 ? 1.219 6.195 12.186 1.00 93.69 199 LEU A O 1
ATOM 1603 N N . LEU A 1 200 ? 1.940 4.513 13.489 1.00 94.38 200 LEU A N 1
ATOM 1604 C CA . LEU A 1 200 ? 3.052 4.139 12.619 1.00 94.38 200 LEU A CA 1
ATOM 1605 C C . LEU A 1 200 ? 2.553 3.644 11.255 1.00 94.38 200 LEU A C 1
ATOM 1607 O O . LEU A 1 200 ? 3.015 4.129 10.229 1.00 94.38 200 LEU A O 1
ATOM 1611 N N . THR A 1 201 ? 1.582 2.726 11.241 1.00 96.12 201 THR A N 1
ATOM 1612 C CA . THR A 1 201 ? 0.955 2.228 10.009 1.00 96.12 201 THR A CA 1
ATOM 1613 C C . THR A 1 201 ? 0.348 3.369 9.200 1.00 96.12 201 THR A C 1
ATOM 1615 O O . THR A 1 201 ? 0.576 3.426 7.996 1.00 96.12 201 THR A O 1
ATOM 1618 N N . TYR A 1 202 ? -0.361 4.298 9.846 1.00 96.81 202 TYR A N 1
ATOM 1619 C CA . TYR A 1 202 ? -0.918 5.482 9.200 1.00 96.81 202 T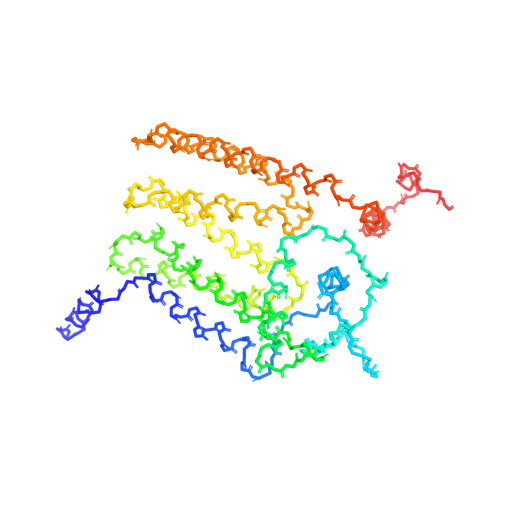YR A CA 1
ATOM 1620 C C . TYR A 1 202 ? 0.171 6.327 8.526 1.00 96.81 202 TYR A C 1
ATOM 1622 O O . TYR A 1 202 ? 0.126 6.499 7.313 1.00 96.81 202 TYR A O 1
ATOM 1630 N N . PHE A 1 203 ? 1.178 6.796 9.272 1.00 97.38 203 PHE A N 1
ATOM 1631 C CA . PHE A 1 203 ? 2.193 7.700 8.718 1.00 97.38 203 PHE A CA 1
ATOM 1632 C C . PHE A 1 203 ? 3.073 7.036 7.657 1.00 97.38 203 PHE A C 1
ATOM 1634 O O . PHE A 1 203 ? 3.341 7.656 6.631 1.00 97.38 203 PHE A O 1
ATOM 1641 N N . ILE A 1 204 ? 3.477 5.773 7.851 1.00 97.44 204 ILE A N 1
ATOM 1642 C CA . ILE A 1 204 ? 4.225 5.031 6.823 1.00 97.44 204 ILE A CA 1
ATOM 1643 C C . ILE A 1 204 ? 3.392 4.932 5.544 1.00 97.44 204 ILE A C 1
ATOM 1645 O O . ILE A 1 204 ? 3.901 5.209 4.464 1.00 97.44 204 ILE A O 1
ATOM 1649 N N . SER A 1 205 ? 2.108 4.587 5.659 1.00 98.12 205 SER A N 1
ATOM 1650 C CA . SER A 1 205 ? 1.239 4.430 4.489 1.00 98.12 205 SER A CA 1
ATOM 1651 C C . SER A 1 205 ? 0.975 5.762 3.787 1.00 98.12 205 SER A C 1
ATOM 1653 O O . SER A 1 205 ? 0.980 5.805 2.563 1.00 98.12 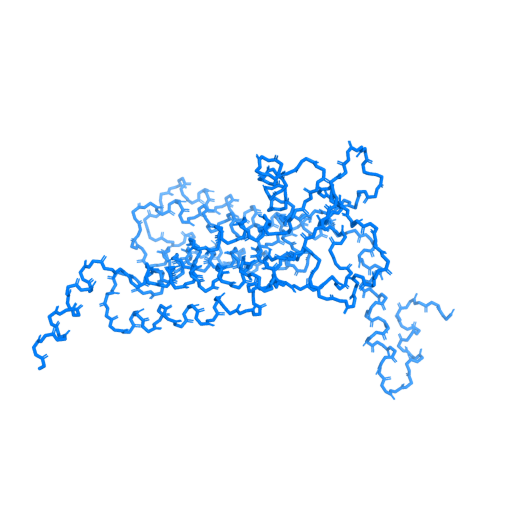205 SER A O 1
ATOM 1655 N N . VAL A 1 206 ? 0.817 6.863 4.530 1.00 97.81 206 VAL A N 1
ATOM 1656 C CA . VAL A 1 206 ? 0.715 8.212 3.949 1.00 97.81 206 VAL A CA 1
ATOM 1657 C C . VAL A 1 206 ? 1.976 8.557 3.153 1.00 97.81 206 VAL A C 1
ATOM 1659 O O . VAL A 1 206 ? 1.871 8.980 2.004 1.00 97.81 206 VAL A O 1
ATOM 1662 N N . VAL A 1 207 ? 3.165 8.332 3.721 1.00 97.25 207 VAL A N 1
ATOM 1663 C CA . VAL A 1 207 ? 4.433 8.609 3.028 1.00 97.25 207 VAL A CA 1
ATOM 1664 C C . VAL A 1 207 ? 4.572 7.744 1.776 1.00 97.25 207 VAL A C 1
ATOM 1666 O O . VAL A 1 207 ? 4.887 8.277 0.713 1.00 97.25 207 VAL A O 1
ATOM 1669 N N . VAL A 1 208 ? 4.295 6.438 1.861 1.00 97.25 208 VAL A N 1
ATOM 1670 C CA . VAL A 1 208 ? 4.334 5.533 0.698 1.00 97.25 208 VAL A CA 1
ATOM 1671 C C . VAL A 1 208 ? 3.351 5.988 -0.383 1.00 97.25 208 VAL A C 1
ATOM 1673 O O . VAL A 1 208 ? 3.724 6.017 -1.554 1.00 97.25 208 VAL A O 1
ATOM 1676 N N . LEU A 1 209 ? 2.137 6.403 -0.008 1.00 97.12 209 LEU A N 1
ATOM 1677 C CA . LEU A 1 209 ? 1.118 6.890 -0.937 1.00 97.12 209 LEU A CA 1
ATOM 1678 C C . LEU A 1 209 ? 1.560 8.173 -1.649 1.00 97.12 209 LEU A C 1
ATOM 1680 O O . LEU A 1 209 ? 1.504 8.230 -2.876 1.00 97.12 209 LEU A O 1
ATOM 1684 N N . ILE A 1 210 ? 2.054 9.168 -0.910 1.00 96.50 210 ILE A N 1
ATOM 1685 C CA . ILE A 1 210 ? 2.522 10.444 -1.476 1.00 96.50 210 ILE A CA 1
ATOM 1686 C C . ILE A 1 210 ? 3.705 10.222 -2.421 1.00 96.50 210 ILE A C 1
ATOM 1688 O O . ILE A 1 210 ? 3.731 10.764 -3.517 1.00 96.50 210 ILE A O 1
ATOM 1692 N N . THR A 1 211 ? 4.657 9.382 -2.020 1.00 94.88 211 THR A N 1
ATOM 1693 C CA . THR A 1 211 ? 5.900 9.140 -2.775 1.00 94.88 211 THR A CA 1
ATOM 1694 C C . THR A 1 211 ? 5.751 8.110 -3.897 1.00 94.88 211 THR A C 1
ATOM 1696 O O . THR A 1 211 ? 6.732 7.784 -4.553 1.00 94.88 211 THR A O 1
ATOM 1699 N N . SER A 1 212 ? 4.560 7.553 -4.132 1.00 92.75 212 SER A N 1
ATOM 1700 C CA . SER A 1 212 ? 4.360 6.516 -5.162 1.00 92.75 212 SER A CA 1
ATOM 1701 C C . SER A 1 212 ? 4.323 7.081 -6.586 1.00 92.75 212 SER A C 1
ATOM 1703 O O . SER A 1 212 ? 4.909 6.489 -7.493 1.00 92.75 212 SER A O 1
ATOM 1705 N N . LYS A 1 213 ? 3.693 8.246 -6.775 1.00 89.25 213 LYS A N 1
ATOM 1706 C CA . LYS A 1 213 ? 3.665 9.012 -8.027 1.00 89.25 213 LYS A CA 1
ATOM 1707 C C . LYS A 1 213 ? 3.810 10.496 -7.723 1.00 89.25 213 LYS A C 1
ATOM 1709 O O . LYS A 1 213 ? 3.263 10.986 -6.741 1.00 89.25 213 LYS A O 1
ATOM 1714 N N . GLN A 1 214 ? 4.471 11.226 -8.616 1.00 86.94 214 GLN A N 1
ATOM 1715 C CA . GLN A 1 214 ? 4.663 12.677 -8.487 1.00 86.94 214 GLN A CA 1
ATOM 1716 C C . GLN A 1 214 ? 3.333 13.443 -8.378 1.00 86.94 214 GLN A C 1
ATOM 1718 O O . GLN A 1 214 ? 3.221 14.398 -7.614 1.00 86.94 214 GLN A O 1
ATOM 1723 N N . GLN A 1 215 ? 2.293 12.952 -9.058 1.00 88.31 215 GLN A N 1
ATOM 1724 C CA . GLN A 1 215 ? 0.928 13.488 -9.006 1.00 88.31 215 GLN A CA 1
ATOM 1725 C C . GLN A 1 215 ? 0.301 13.444 -7.601 1.00 88.31 215 GLN A C 1
ATOM 1727 O O . GLN A 1 215 ? -0.630 14.195 -7.325 1.00 88.31 215 GLN A O 1
ATOM 1732 N N . ASN A 1 216 ? 0.821 12.612 -6.692 1.00 92.88 216 ASN A N 1
ATOM 1733 C CA . ASN A 1 216 ? 0.315 12.493 -5.326 1.00 92.88 216 ASN A CA 1
ATOM 1734 C C . ASN A 1 216 ? 0.950 13.503 -4.360 1.00 92.88 216 ASN A C 1
ATOM 1736 O O . ASN A 1 216 ? 0.505 13.588 -3.215 1.00 92.88 216 ASN A O 1
ATOM 1740 N N . ALA A 1 217 ? 1.953 14.284 -4.784 1.00 91.50 217 ALA A N 1
ATOM 1741 C CA . ALA A 1 217 ? 2.606 15.276 -3.927 1.00 91.50 217 ALA A CA 1
ATOM 1742 C C . ALA A 1 217 ? 1.617 16.242 -3.232 1.00 91.50 217 ALA A C 1
ATOM 1744 O O . ALA A 1 217 ? 1.760 16.447 -2.022 1.00 91.50 217 ALA A O 1
ATOM 1745 N N . PRO A 1 218 ? 0.560 16.764 -3.900 1.00 92.50 218 PRO A N 1
ATOM 1746 C CA . PRO A 1 218 ? -0.428 17.632 -3.253 1.00 92.50 218 PRO A CA 1
ATOM 1747 C C . PRO A 1 218 ? -1.207 16.964 -2.111 1.00 92.50 218 PRO A C 1
ATOM 1749 O O . PRO A 1 218 ? -1.640 17.649 -1.182 1.00 92.50 218 PRO A O 1
ATOM 1752 N N . LEU A 1 219 ? -1.342 15.629 -2.113 1.00 94.06 219 LEU A N 1
ATOM 1753 C CA . LEU A 1 219 ? -2.026 14.895 -1.040 1.00 94.06 219 LEU A CA 1
ATOM 1754 C C . LEU A 1 219 ? -1.318 15.046 0.312 1.00 94.06 219 LEU A C 1
ATOM 1756 O O . LEU A 1 219 ? -1.948 14.854 1.353 1.00 94.06 219 LEU A O 1
ATOM 1760 N N . ALA A 1 220 ? -0.040 15.441 0.323 1.00 95.00 220 ALA A N 1
ATOM 1761 C CA . ALA A 1 220 ? 0.684 15.769 1.545 1.00 95.00 220 ALA A CA 1
ATOM 1762 C C . ALA A 1 220 ? 0.006 16.882 2.352 1.00 95.00 220 ALA A C 1
ATOM 1764 O O . ALA A 1 220 ? -0.004 16.812 3.580 1.00 95.00 220 ALA A O 1
ATOM 1765 N N . LEU A 1 221 ? -0.606 17.871 1.691 1.00 94.62 221 LEU A N 1
ATOM 1766 C CA . LEU A 1 221 ? -1.341 18.934 2.378 1.00 94.62 221 LEU A CA 1
ATOM 1767 C C . LEU A 1 221 ? -2.614 18.380 3.024 1.00 94.62 221 LEU A C 1
ATOM 1769 O O . LEU A 1 221 ? -2.845 18.592 4.214 1.00 94.62 221 LEU A O 1
ATOM 1773 N N . SER A 1 222 ? -3.398 17.601 2.273 1.00 95.00 222 SER A N 1
ATOM 1774 C CA . SER A 1 222 ? -4.636 16.984 2.767 1.00 95.00 222 SER A CA 1
ATOM 1775 C C . SER A 1 222 ? -4.374 16.051 3.952 1.00 95.00 222 SER A C 1
ATOM 1777 O O . SER A 1 222 ? -5.007 16.181 5.003 1.00 95.00 222 SER A O 1
ATOM 1779 N N . PHE A 1 223 ? -3.396 15.147 3.828 1.00 95.12 223 PHE A N 1
ATOM 1780 C CA . PHE A 1 223 ? -3.018 14.253 4.924 1.00 95.12 223 PHE A CA 1
ATOM 1781 C C . PHE A 1 223 ? -2.290 14.982 6.052 1.00 95.12 223 PHE A C 1
ATOM 1783 O O . PHE A 1 223 ? -2.413 14.568 7.204 1.00 95.12 223 PHE A O 1
ATOM 1790 N N . GLY A 1 224 ? -1.591 16.084 5.774 1.00 93.62 224 GLY A N 1
ATOM 1791 C CA . GLY A 1 224 ? -1.024 16.968 6.790 1.00 93.62 224 GLY A CA 1
ATOM 1792 C C . GLY A 1 224 ? -2.111 17.534 7.702 1.00 93.62 224 GLY A C 1
ATOM 1793 O O . GLY A 1 224 ? -2.056 17.331 8.915 1.00 93.62 224 GLY A O 1
ATOM 1794 N N . VAL A 1 225 ? -3.152 18.138 7.119 1.00 92.88 225 VAL A N 1
ATOM 1795 C CA . VAL A 1 225 ? -4.317 18.658 7.859 1.00 92.88 225 VAL A CA 1
ATOM 1796 C C . VAL A 1 225 ? -5.030 17.540 8.620 1.00 92.88 225 VAL A C 1
ATOM 1798 O O . VAL A 1 225 ? -5.302 17.677 9.813 1.00 92.88 225 VAL A O 1
ATOM 1801 N N . MET A 1 226 ? -5.268 16.394 7.977 1.00 91.62 226 MET A N 1
ATOM 1802 C CA . MET A 1 226 ? -5.901 15.248 8.637 1.00 91.62 226 MET A CA 1
ATOM 1803 C C . MET A 1 226 ? -5.082 14.740 9.835 1.00 91.62 226 MET A C 1
ATOM 1805 O O . MET A 1 226 ? -5.636 14.387 10.878 1.00 91.62 226 MET A O 1
ATOM 1809 N N . SER A 1 227 ? -3.753 14.767 9.718 1.00 92.88 227 SER A N 1
ATOM 1810 C CA . SER A 1 227 ? -2.829 14.369 10.782 1.00 92.88 227 SER A CA 1
ATOM 1811 C C . SER A 1 227 ? -2.819 15.344 11.960 1.00 92.88 227 SER A C 1
ATOM 1813 O O . SER A 1 227 ? -2.574 14.911 13.086 1.00 92.88 227 SER A O 1
ATOM 1815 N N . VAL A 1 228 ? -3.142 16.628 11.753 1.00 89.50 228 VAL A N 1
ATOM 1816 C CA . VAL A 1 228 ? -3.320 17.588 12.859 1.00 89.50 228 VAL A CA 1
ATOM 1817 C C . VAL A 1 228 ? -4.464 17.150 13.778 1.00 89.50 228 VAL A C 1
ATOM 1819 O O . VAL A 1 228 ? -4.336 17.219 15.002 1.00 89.50 228 VAL A O 1
ATOM 1822 N N . GLY A 1 229 ? -5.537 16.583 13.214 1.00 89.00 229 GLY A N 1
ATOM 1823 C CA . GLY A 1 229 ? -6.641 15.995 13.980 1.00 89.00 229 GLY A CA 1
ATOM 1824 C C . GLY A 1 229 ? -6.188 14.934 14.995 1.00 89.00 229 GLY A C 1
ATOM 1825 O O . GLY A 1 229 ? -6.780 14.796 16.067 1.00 89.00 229 GLY A O 1
ATOM 1826 N N . LEU A 1 230 ? -5.083 14.231 14.719 1.00 90.69 230 LEU A N 1
ATOM 1827 C CA . LEU A 1 230 ? -4.555 13.191 15.603 1.00 90.69 230 LEU A CA 1
ATOM 1828 C C . LEU A 1 230 ? -4.007 13.742 16.925 1.00 90.69 230 LEU A C 1
ATOM 1830 O O . LEU A 1 230 ? -3.977 12.994 17.900 1.00 90.69 230 LEU A O 1
ATOM 1834 N N . PHE A 1 231 ? -3.620 15.022 17.013 1.00 89.69 231 PHE A N 1
ATOM 1835 C CA . PHE A 1 231 ? -3.174 15.626 18.281 1.00 89.69 231 PHE A CA 1
ATOM 1836 C C . PHE A 1 231 ? -4.280 15.702 19.337 1.00 89.69 231 PHE A C 1
ATOM 1838 O O . PHE A 1 231 ? -3.978 15.725 20.536 1.00 89.69 231 PHE A O 1
ATOM 1845 N N . PHE A 1 232 ? -5.539 15.704 18.897 1.00 88.25 232 PHE A N 1
ATOM 1846 C CA . PHE A 1 232 ? -6.717 15.827 19.752 1.00 88.25 232 PHE A CA 1
ATOM 1847 C C . PHE A 1 232 ? -7.247 14.479 20.257 1.00 88.25 232 PHE A C 1
ATOM 1849 O O . PHE A 1 232 ? -8.254 14.442 20.961 1.00 88.25 232 PHE A O 1
ATOM 1856 N N . LEU A 1 233 ? -6.574 13.356 19.960 1.00 85.69 233 LEU A N 1
ATOM 1857 C CA . LEU A 1 233 ? -7.005 12.058 20.484 1.00 85.69 233 LEU A CA 1
ATOM 1858 C C . LEU A 1 233 ? -6.892 12.018 22.025 1.00 85.69 233 LEU A C 1
ATOM 1860 O O . LEU A 1 233 ? -5.821 12.300 22.583 1.00 85.69 233 LEU A O 1
ATOM 1864 N N . PRO A 1 234 ? -7.952 11.589 22.736 1.00 81.31 234 PRO A N 1
ATOM 1865 C CA . PRO A 1 234 ? -7.983 11.597 24.194 1.00 81.31 234 PRO A CA 1
ATOM 1866 C C . PRO A 1 234 ? -6.945 10.631 24.783 1.00 81.31 234 PRO A C 1
ATOM 1868 O O . PRO A 1 234 ? -6.767 9.508 24.298 1.00 81.31 234 PRO A O 1
ATOM 1871 N N . GLY A 1 235 ? -6.251 11.056 25.844 1.00 78.38 235 GLY A N 1
ATOM 18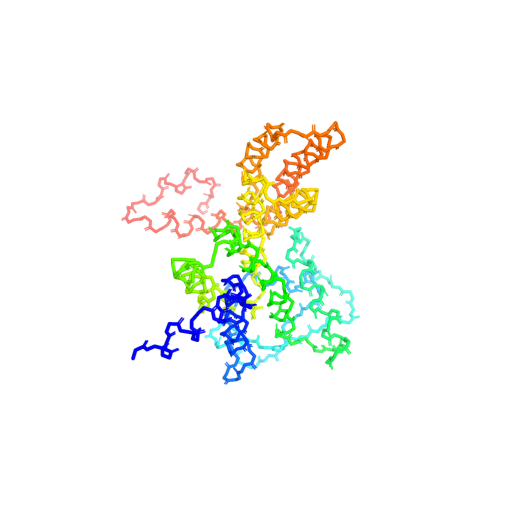72 C CA . GLY A 1 235 ? -5.257 10.233 26.552 1.00 78.38 235 GLY A CA 1
ATOM 1873 C C . GLY A 1 235 ? -3.900 10.083 25.841 1.00 78.38 235 GLY A C 1
ATOM 1874 O O . GLY A 1 235 ? -3.132 9.161 26.140 1.00 78.38 235 GLY A O 1
ATOM 1875 N N . LEU A 1 236 ? -3.577 10.958 24.881 1.00 80.56 236 LEU A N 1
ATOM 1876 C CA . LEU A 1 236 ? -2.261 10.993 24.237 1.00 80.56 236 LEU A CA 1
ATOM 1877 C C . LEU A 1 236 ? -1.162 11.490 25.191 1.00 80.56 236 LEU A C 1
ATOM 1879 O O . LEU A 1 236 ? -1.074 12.673 25.517 1.00 80.56 236 LEU A O 1
ATOM 1883 N N . LYS A 1 237 ? -0.260 10.580 25.578 1.00 85.00 237 LYS A N 1
ATOM 1884 C CA . LYS A 1 237 ? 0.983 10.904 26.301 1.00 85.00 237 LYS A CA 1
ATOM 1885 C C . LYS A 1 237 ? 1.908 11.796 25.454 1.00 85.00 237 LYS A C 1
ATOM 1887 O O . LYS A 1 237 ? 1.917 11.671 24.229 1.00 85.00 237 LYS A O 1
ATOM 1892 N N . LYS A 1 238 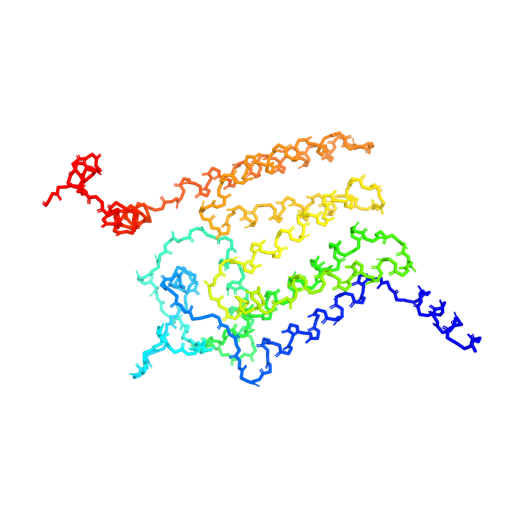? 2.761 12.607 26.102 1.00 86.25 238 LYS A N 1
ATOM 1893 C CA . LYS A 1 238 ? 3.728 13.521 25.446 1.00 86.25 2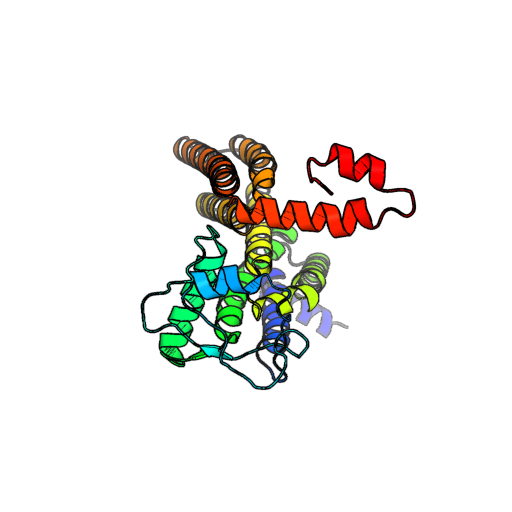38 LYS A CA 1
ATOM 1894 C C . LYS A 1 238 ? 4.547 12.847 24.334 1.00 86.25 238 LYS A C 1
ATOM 1896 O O . LYS A 1 238 ? 4.567 13.345 23.217 1.00 86.25 238 LYS A O 1
ATOM 1901 N N . ALA A 1 239 ? 5.116 11.668 24.595 1.00 84.50 239 ALA A N 1
ATOM 1902 C CA . ALA A 1 239 ? 5.893 10.917 23.601 1.00 84.50 239 ALA A CA 1
ATOM 1903 C C . ALA A 1 239 ? 5.104 10.596 22.316 1.00 84.50 239 ALA A C 1
ATOM 1905 O O . ALA A 1 239 ? 5.642 10.653 21.216 1.00 84.50 239 ALA A O 1
ATOM 1906 N N . LYS A 1 240 ? 3.801 10.305 22.431 1.00 84.88 240 LYS A N 1
ATOM 1907 C CA . LYS A 1 240 ? 2.951 10.036 21.264 1.00 84.88 240 LYS A CA 1
ATOM 1908 C C . LYS A 1 240 ? 2.611 11.316 20.499 1.00 84.88 240 LYS A C 1
ATOM 1910 O O . LYS A 1 240 ? 2.510 11.257 19.284 1.00 84.88 240 LYS A O 1
ATOM 1915 N N . LYS A 1 241 ? 2.476 12.460 21.181 1.00 87.56 241 LYS A N 1
ATOM 1916 C CA . LYS A 1 241 ? 2.321 13.766 20.517 1.00 87.56 241 LYS A CA 1
ATOM 1917 C C . LYS A 1 241 ? 3.573 14.135 19.717 1.00 87.56 241 LYS A C 1
ATOM 1919 O O . LYS A 1 241 ? 3.444 14.564 18.580 1.00 87.56 241 LYS A O 1
ATOM 1924 N N . LEU A 1 242 ? 4.766 13.883 20.263 1.00 89.19 242 LEU A N 1
ATOM 1925 C CA . LEU A 1 242 ? 6.024 14.050 19.522 1.00 89.19 242 LEU A CA 1
ATOM 1926 C C . LEU A 1 242 ? 6.085 13.134 18.292 1.00 89.19 242 LEU A C 1
ATOM 1928 O O . LEU A 1 242 ? 6.477 13.583 17.223 1.00 89.19 242 LEU A O 1
ATOM 1932 N N . ALA A 1 243 ? 5.631 11.882 18.414 1.00 88.62 243 ALA A N 1
ATOM 1933 C CA . ALA A 1 243 ? 5.548 10.970 17.272 1.00 88.62 243 ALA A CA 1
ATOM 1934 C C . ALA A 1 243 ? 4.565 11.459 16.191 1.00 88.62 243 ALA A C 1
ATOM 1936 O O . ALA A 1 243 ? 4.876 11.369 15.008 1.00 88.62 243 ALA A O 1
ATOM 1937 N N . VAL A 1 244 ? 3.407 12.010 16.580 1.00 92.25 244 VAL A N 1
ATOM 1938 C CA . VAL A 1 244 ? 2.461 12.635 15.635 1.00 92.25 244 VAL A CA 1
ATOM 1939 C C . VAL A 1 244 ? 3.103 13.841 14.950 1.00 92.25 244 VAL A C 1
ATOM 1941 O O . VAL A 1 244 ? 3.014 13.952 13.734 1.00 92.25 244 VAL A O 1
ATOM 1944 N N . MET A 1 245 ? 3.809 14.696 15.694 1.00 93.88 245 MET A N 1
ATOM 1945 C CA . MET A 1 245 ? 4.529 15.842 15.128 1.00 93.88 245 MET A CA 1
ATOM 1946 C C . MET A 1 245 ? 5.596 15.409 14.118 1.00 93.88 245 MET A C 1
ATOM 1948 O O . MET A 1 245 ? 5.619 15.921 13.003 1.00 93.88 245 MET A O 1
ATOM 1952 N N . GLY A 1 246 ? 6.421 14.419 14.469 1.00 93.38 246 GLY A N 1
ATOM 1953 C CA . GLY A 1 246 ? 7.391 13.833 13.542 1.00 93.38 246 GLY A CA 1
ATOM 1954 C C . GLY A 1 246 ? 6.723 13.241 12.298 1.00 93.38 246 GLY A C 1
ATOM 1955 O O . GLY A 1 246 ? 7.210 13.442 11.191 1.00 93.38 246 GLY A O 1
ATOM 1956 N N . GLY A 1 247 ? 5.571 12.584 12.457 1.00 94.31 247 GLY A N 1
ATOM 1957 C CA . GLY A 1 247 ? 4.781 12.057 11.344 1.00 94.31 247 GLY A CA 1
ATOM 1958 C C . GLY A 1 247 ? 4.207 13.138 10.420 1.00 94.31 247 GLY A C 1
ATOM 1959 O O . GLY A 1 247 ? 4.240 12.975 9.200 1.00 94.31 247 GLY A O 1
ATOM 1960 N N . VAL A 1 248 ? 3.730 14.262 10.968 1.00 95.88 248 VAL A N 1
ATOM 1961 C CA . VAL A 1 248 ? 3.264 15.423 10.184 1.00 95.88 248 VAL A CA 1
ATOM 1962 C C . VAL A 1 248 ? 4.417 16.020 9.381 1.00 95.88 248 VAL A C 1
ATOM 1964 O O . VAL A 1 248 ? 4.276 16.228 8.178 1.00 95.88 248 VAL A O 1
ATOM 1967 N N . ILE A 1 249 ? 5.571 16.233 10.020 1.00 95.81 249 ILE A N 1
ATOM 1968 C CA . ILE A 1 249 ? 6.774 16.748 9.350 1.00 95.81 249 ILE A CA 1
ATOM 1969 C C . ILE A 1 249 ? 7.212 15.790 8.239 1.00 95.81 249 ILE A C 1
ATOM 1971 O O . ILE A 1 249 ? 7.469 16.233 7.125 1.00 95.81 249 ILE A O 1
ATOM 1975 N N . ALA A 1 250 ? 7.233 14.480 8.503 1.00 94.81 250 ALA A N 1
ATOM 1976 C CA . ALA A 1 250 ? 7.568 13.475 7.498 1.00 94.81 250 ALA A CA 1
ATOM 1977 C C . ALA A 1 250 ? 6.575 13.466 6.324 1.00 94.81 250 ALA A C 1
ATOM 1979 O O . ALA A 1 250 ? 6.988 13.322 5.180 1.00 94.81 250 ALA A O 1
ATOM 1980 N N . THR A 1 251 ? 5.281 13.663 6.591 1.00 95.50 251 THR A N 1
ATOM 1981 C CA . THR A 1 251 ? 4.230 13.737 5.561 1.00 95.50 251 THR A CA 1
ATOM 1982 C C . THR A 1 251 ? 4.429 14.943 4.645 1.00 95.50 251 THR A C 1
ATOM 1984 O O . THR A 1 251 ? 4.466 14.794 3.425 1.00 95.50 251 THR A O 1
ATOM 1987 N N . LEU A 1 252 ? 4.600 16.136 5.225 1.00 96.31 252 LEU A N 1
ATOM 1988 C CA . LEU A 1 252 ? 4.824 17.366 4.462 1.00 96.31 252 LEU A CA 1
ATOM 1989 C C . LEU A 1 252 ? 6.166 17.324 3.722 1.00 96.31 252 LEU A C 1
ATOM 1991 O O . LEU A 1 252 ? 6.226 17.647 2.539 1.00 96.31 252 LEU A O 1
ATOM 1995 N N . GLY A 1 253 ? 7.219 16.848 4.392 1.00 94.81 253 GLY A N 1
ATOM 1996 C CA . GLY A 1 253 ? 8.537 16.644 3.799 1.00 94.81 253 GLY A CA 1
ATOM 1997 C C . GLY A 1 253 ? 8.504 15.662 2.629 1.00 94.81 253 GLY A C 1
ATOM 1998 O O . GLY A 1 253 ? 9.101 15.939 1.597 1.00 94.81 253 GLY A O 1
ATOM 1999 N N . ALA A 1 254 ? 7.749 14.564 2.732 1.00 93.62 254 ALA A N 1
ATOM 2000 C CA . ALA A 1 254 ? 7.552 13.630 1.626 1.00 93.62 254 ALA A CA 1
ATOM 2001 C C . ALA A 1 254 ? 6.869 14.296 0.422 1.00 93.62 254 ALA A C 1
ATOM 2003 O O . ALA A 1 254 ? 7.277 14.047 -0.711 1.00 93.62 254 ALA A O 1
ATOM 2004 N N . GLY A 1 255 ? 5.881 15.168 0.651 1.00 92.81 255 GLY A N 1
ATOM 2005 C CA . GLY A 1 255 ? 5.247 15.958 -0.410 1.00 92.81 255 GLY A CA 1
ATOM 2006 C C . GLY A 1 255 ? 6.227 16.895 -1.110 1.00 92.81 255 GLY A C 1
ATOM 2007 O O . GLY A 1 255 ? 6.342 16.856 -2.333 1.00 92.81 255 GLY A O 1
ATOM 2008 N N . VAL A 1 256 ? 6.982 17.676 -0.329 1.00 92.75 256 VAL A N 1
ATOM 2009 C CA . VAL A 1 256 ? 8.004 18.597 -0.854 1.00 92.75 256 VAL A CA 1
ATOM 2010 C C . VAL A 1 256 ? 9.068 17.836 -1.638 1.00 92.75 256 VAL A C 1
ATOM 2012 O O . VAL A 1 256 ? 9.331 18.182 -2.782 1.00 92.75 25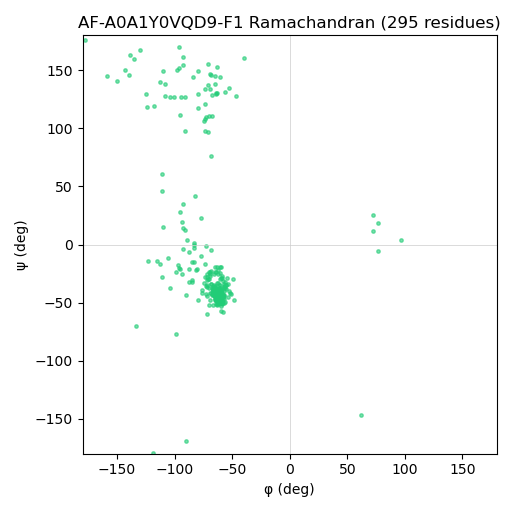6 VAL A O 1
ATOM 2015 N N . LEU A 1 257 ? 9.630 16.763 -1.075 1.00 90.75 257 LEU A N 1
ATOM 2016 C CA . LEU A 1 257 ? 10.642 15.946 -1.752 1.00 90.75 257 LEU A CA 1
ATOM 2017 C C . LEU A 1 257 ? 10.108 15.341 -3.051 1.00 90.75 257 LEU A C 1
ATOM 2019 O O . LEU A 1 257 ? 10.786 15.391 -4.071 1.00 90.75 257 LEU A O 1
ATOM 2023 N N . THR A 1 258 ? 8.887 14.806 -3.035 1.00 88.88 258 THR A N 1
ATOM 2024 C CA . THR A 1 258 ? 8.271 14.218 -4.232 1.00 88.88 258 THR A CA 1
ATOM 2025 C C . THR A 1 258 ? 8.071 15.266 -5.328 1.00 88.88 258 THR A C 1
ATOM 2027 O O . THR A 1 258 ? 8.305 14.968 -6.496 1.00 88.88 258 THR A O 1
ATOM 2030 N N . TYR A 1 259 ? 7.685 16.491 -4.961 1.00 86.38 259 TYR A N 1
ATOM 2031 C CA . TYR A 1 259 ? 7.518 17.602 -5.899 1.00 86.38 259 TYR A CA 1
ATOM 2032 C C . TYR A 1 259 ? 8.857 18.139 -6.427 1.00 86.38 259 TYR A C 1
ATOM 2034 O O . TYR A 1 259 ? 9.016 18.364 -7.622 1.00 86.38 259 TYR A O 1
ATOM 2042 N N . SER A 1 260 ? 9.852 18.317 -5.557 1.00 84.75 260 SER A N 1
ATOM 2043 C CA . SER A 1 260 ? 11.169 18.837 -5.943 1.00 84.75 260 SER A CA 1
ATOM 2044 C C . SER A 1 260 ? 11.976 17.866 -6.806 1.00 84.75 260 SER A C 1
ATOM 2046 O O . SER A 1 260 ? 12.853 18.301 -7.545 1.00 84.75 260 SER A O 1
ATOM 2048 N N . LEU A 1 261 ? 11.691 16.563 -6.726 1.00 83.06 261 LEU A N 1
ATOM 2049 C CA . LEU A 1 261 ? 12.345 15.518 -7.520 1.00 83.06 261 LEU A CA 1
ATOM 2050 C C . LEU A 1 261 ? 11.619 15.224 -8.847 1.00 83.06 261 LEU A C 1
ATOM 2052 O O . LEU A 1 261 ? 11.911 14.218 -9.500 1.00 83.06 261 LEU A O 1
ATOM 2056 N N . ILE A 1 262 ? 10.678 16.079 -9.263 1.00 76.69 262 ILE A N 1
ATOM 2057 C CA . ILE A 1 262 ? 10.091 16.020 -10.605 1.00 76.69 262 ILE A CA 1
ATOM 2058 C C . ILE A 1 262 ? 11.181 16.385 -11.623 1.00 76.69 262 ILE A C 1
ATOM 2060 O O . ILE A 1 262 ? 11.640 17.524 -11.683 1.00 76.69 262 ILE A O 1
ATOM 2064 N N . ASN A 1 263 ? 11.618 15.402 -12.416 1.00 69.62 263 ASN A N 1
ATOM 2065 C CA . ASN A 1 263 ? 12.607 15.611 -13.475 1.00 69.62 263 ASN A CA 1
ATOM 2066 C C . ASN A 1 263 ? 12.048 16.538 -14.573 1.00 69.62 263 ASN A C 1
ATOM 2068 O O . ASN A 1 263 ? 10.867 16.447 -14.912 1.00 69.62 263 ASN A O 1
ATOM 2072 N N . LYS A 1 264 ? 12.900 17.383 -15.170 1.00 66.94 264 LYS A N 1
ATOM 2073 C CA . LYS A 1 264 ? 12.513 18.304 -16.256 1.00 66.94 264 LYS A CA 1
ATOM 2074 C C . LYS A 1 264 ? 11.900 17.571 -17.450 1.00 66.94 264 LYS A C 1
ATOM 2076 O O . LYS A 1 264 ? 10.857 17.991 -17.926 1.00 66.94 264 LYS A O 1
ATOM 2081 N N . GLU A 1 265 ? 12.442 16.408 -17.811 1.00 65.56 265 GLU A N 1
ATOM 2082 C CA . GLU A 1 265 ? 11.891 15.556 -18.876 1.00 65.56 265 GLU A CA 1
ATOM 2083 C C . GLU A 1 265 ? 10.419 15.169 -18.637 1.00 65.56 265 GLU A C 1
ATOM 2085 O O . GLU A 1 265 ? 9.650 15.033 -19.586 1.00 65.56 265 GLU A O 1
ATOM 2090 N N . PHE A 1 266 ? 9.985 15.013 -17.377 1.00 68.38 266 PHE A N 1
ATOM 2091 C CA . PHE A 1 266 ? 8.576 14.732 -17.080 1.00 68.38 266 PHE A CA 1
ATOM 2092 C C . PHE A 1 266 ? 7.685 15.944 -17.307 1.00 68.38 266 PHE A C 1
ATOM 2094 O O . PHE A 1 266 ? 6.555 15.783 -17.767 1.00 68.38 266 PHE A O 1
ATOM 2101 N N . ASN A 1 267 ? 8.182 17.140 -16.998 1.00 70.69 267 ASN A N 1
ATOM 2102 C CA . ASN A 1 267 ? 7.458 18.365 -17.303 1.00 70.69 267 ASN A CA 1
ATOM 2103 C C . ASN A 1 267 ? 7.336 18.545 -18.816 1.00 70.69 267 ASN A C 1
ATOM 2105 O O . ASN A 1 267 ? 6.237 18.829 -19.279 1.00 70.69 267 ASN A O 1
ATOM 2109 N N . ASP A 1 268 ? 8.397 18.261 -19.573 1.00 73.31 268 ASP A N 1
ATOM 2110 C CA . ASP A 1 268 ? 8.392 18.371 -21.035 1.00 73.31 268 ASP A CA 1
ATOM 2111 C C . ASP A 1 268 ? 7.397 17.386 -21.672 1.00 73.31 268 ASP A C 1
ATOM 2113 O O . ASP A 1 268 ? 6.577 17.776 -22.503 1.00 73.31 268 ASP A O 1
ATOM 2117 N N . VAL A 1 269 ? 7.382 16.121 -21.225 1.00 73.19 269 VAL A N 1
ATOM 2118 C CA . VAL A 1 269 ? 6.404 15.120 -21.695 1.00 73.19 269 VAL A CA 1
ATOM 2119 C C . VAL A 1 269 ? 4.974 15.527 -21.336 1.00 73.19 269 VAL A C 1
ATOM 2121 O O . VAL A 1 269 ? 4.087 15.454 -22.185 1.00 73.19 269 VAL A O 1
ATOM 2124 N N . ASN A 1 270 ? 4.724 15.969 -20.100 1.00 75.69 270 ASN A N 1
ATOM 2125 C CA . ASN A 1 270 ? 3.384 16.389 -19.680 1.00 75.69 270 ASN A CA 1
ATOM 2126 C C . ASN A 1 270 ? 2.919 17.647 -20.425 1.00 75.69 270 ASN A C 1
ATOM 2128 O O . ASN A 1 270 ? 1.739 17.754 -20.763 1.00 75.69 270 ASN A O 1
ATOM 2132 N N . GLN A 1 271 ? 3.828 18.583 -20.703 1.00 76.00 271 GLN A N 1
ATOM 2133 C CA . GLN A 1 271 ? 3.545 19.788 -21.478 1.00 76.00 271 GLN A CA 1
ATOM 2134 C C . GLN A 1 271 ? 3.232 19.433 -22.932 1.00 76.00 271 GLN A C 1
ATOM 2136 O O . GLN A 1 271 ? 2.235 19.915 -23.465 1.00 76.00 271 GLN A O 1
ATOM 2141 N N . TYR A 1 272 ? 4.005 18.527 -23.537 1.00 76.38 272 TYR A N 1
ATOM 2142 C CA . TYR A 1 272 ? 3.736 18.024 -24.882 1.00 76.38 272 TYR A CA 1
ATOM 2143 C C . TYR A 1 272 ? 2.373 17.330 -24.972 1.00 76.38 272 TYR A C 1
ATOM 2145 O O . TYR A 1 272 ? 1.601 17.618 -25.879 1.00 76.38 272 TYR A O 1
ATOM 2153 N N . GLN A 1 273 ? 2.041 16.469 -24.006 1.00 78.12 273 GLN A N 1
ATOM 2154 C CA . GLN A 1 273 ? 0.738 15.796 -23.935 1.00 78.12 273 GLN A CA 1
ATOM 2155 C C . GLN A 1 273 ? -0.417 16.789 -23.731 1.00 78.12 273 GLN A C 1
ATOM 2157 O O . GLN A 1 273 ? -1.457 16.681 -24.375 1.00 78.12 273 GLN A O 1
ATOM 2162 N N . SER A 1 274 ? -0.231 17.795 -22.870 1.00 79.00 274 SER A N 1
ATOM 2163 C CA . SER A 1 274 ? -1.230 18.854 -22.652 1.00 79.00 274 SER A CA 1
ATOM 2164 C C . SER A 1 274 ? -1.443 19.698 -23.911 1.00 79.00 274 SER A C 1
ATOM 2166 O O . SER A 1 274 ? -2.563 20.108 -24.209 1.00 79.00 274 SER A O 1
ATOM 2168 N N . PHE A 1 275 ? -0.379 19.932 -24.678 1.00 78.19 275 PHE A N 1
ATOM 2169 C CA . PHE A 1 275 ? -0.446 20.628 -25.955 1.00 78.19 275 PHE A CA 1
ATOM 2170 C C . PHE A 1 275 ? -1.153 19.788 -27.027 1.00 78.19 275 PHE A C 1
ATOM 2172 O O . PHE A 1 275 ? -2.118 20.250 -27.633 1.00 78.19 275 PHE A O 1
ATOM 2179 N N . SER A 1 276 ? -0.723 18.542 -27.233 1.00 80.19 276 SER A N 1
ATOM 2180 C CA . SER A 1 276 ? -1.217 17.687 -28.317 1.00 80.19 276 SER A CA 1
ATOM 2181 C C . SER A 1 276 ? -2.635 17.163 -28.099 1.00 80.19 276 SER A C 1
ATOM 2183 O O . SER A 1 276 ? -3.399 17.054 -29.055 1.00 80.19 276 SER A O 1
ATOM 2185 N N . HIS A 1 277 ? -3.011 16.850 -26.858 1.00 74.44 277 HIS A N 1
ATOM 2186 C CA . HIS A 1 277 ? -4.333 16.308 -26.528 1.00 74.44 277 HIS A CA 1
ATOM 2187 C C . HIS A 1 277 ? -5.270 17.311 -25.856 1.00 74.44 277 HIS A C 1
ATOM 2189 O O . HIS A 1 277 ? -6.461 17.032 -25.743 1.00 74.44 277 HIS A O 1
ATOM 2195 N N . GLY A 1 278 ? -4.761 18.467 -25.429 1.00 78.00 278 GLY A N 1
ATOM 2196 C CA . GLY A 1 278 ? -5.577 19.590 -24.975 1.00 78.00 278 GLY A CA 1
ATOM 2197 C C . GLY A 1 278 ? -5.745 20.621 -26.084 1.00 78.00 278 GLY A C 1
ATOM 2198 O O . GLY A 1 278 ? -6.785 20.673 -26.730 1.00 78.00 278 GLY A O 1
ATOM 2199 N N . VAL A 1 279 ? -4.699 21.417 -26.317 1.00 73.75 279 VAL A N 1
ATOM 2200 C CA . VAL A 1 279 ? -4.754 22.609 -27.185 1.00 73.75 279 VAL A CA 1
ATOM 2201 C C . VAL A 1 279 ? -5.056 22.265 -28.645 1.00 73.75 279 VAL A C 1
ATOM 2203 O O . VAL A 1 279 ? -5.922 22.888 -29.248 1.00 73.75 279 VAL A O 1
ATOM 2206 N N . LEU A 1 280 ? -4.377 21.268 -29.220 1.00 74.81 280 LEU A N 1
ATOM 2207 C CA . LEU A 1 280 ? -4.566 20.899 -30.632 1.00 74.81 280 LEU A CA 1
ATOM 2208 C C . LEU A 1 280 ? -5.881 20.155 -30.910 1.00 74.81 280 LEU A C 1
ATOM 2210 O O . LEU A 1 280 ? -6.290 20.059 -32.063 1.00 74.81 280 LEU A O 1
ATOM 2214 N N . MET A 1 281 ? -6.527 19.616 -29.875 1.00 74.56 281 MET A N 1
ATOM 2215 C CA . MET A 1 281 ? -7.804 18.905 -29.995 1.00 74.56 281 MET A CA 1
ATOM 2216 C C . MET A 1 281 ? -9.017 19.822 -29.780 1.00 74.56 281 MET A C 1
ATOM 2218 O O . MET A 1 281 ? -10.155 19.369 -29.931 1.00 74.56 281 MET A O 1
ATOM 2222 N N . GLU A 1 282 ? -8.811 21.099 -29.438 1.00 73.06 282 GLU A N 1
ATOM 2223 C CA . GLU A 1 282 ? -9.896 22.078 -29.451 1.00 73.06 282 GLU A CA 1
ATOM 2224 C C . GLU A 1 282 ? -10.408 22.257 -30.886 1.00 73.06 282 GLU A C 1
ATOM 2226 O O . GLU A 1 282 ? -9.651 22.490 -31.819 1.00 73.06 282 GLU A O 1
ATOM 2231 N N . THR A 1 283 ? -11.724 22.158 -31.070 1.00 59.50 283 THR A N 1
ATOM 2232 C CA . THR A 1 283 ? -12.393 22.202 -32.383 1.00 59.50 283 THR A CA 1
ATOM 2233 C C . THR A 1 283 ? -12.428 23.597 -33.030 1.00 59.50 283 THR A C 1
ATOM 2235 O O . THR A 1 283 ? -12.950 23.741 -34.134 1.00 59.50 283 THR A O 1
ATOM 2238 N N . GLY A 1 284 ? -11.897 24.623 -32.354 1.00 70.25 284 GLY A N 1
ATOM 2239 C CA . GLY A 1 284 ? -11.729 25.982 -32.879 1.00 70.25 284 GLY A CA 1
ATOM 2240 C C . GLY A 1 284 ? -10.376 26.194 -33.568 1.00 70.25 284 GLY A C 1
ATOM 2241 O O . GLY A 1 284 ? -9.645 25.246 -33.800 1.00 70.25 284 GLY A O 1
ATOM 2242 N N . ASP A 1 285 ? -10.038 27.448 -33.885 1.00 71.06 285 ASP A N 1
ATOM 2243 C CA . ASP A 1 285 ? -8.702 27.831 -34.367 1.00 71.06 285 ASP A CA 1
ATOM 2244 C C . ASP A 1 285 ? -7.691 27.827 -33.194 1.00 71.06 285 ASP A C 1
ATOM 2246 O O . ASP A 1 285 ? -7.742 28.730 -32.344 1.00 71.06 285 ASP A O 1
ATOM 2250 N N . PRO A 1 286 ? -6.777 26.837 -33.108 1.00 65.56 286 PRO A N 1
ATOM 2251 C CA . PRO A 1 286 ? -5.863 26.702 -31.981 1.00 65.56 286 PRO A CA 1
ATOM 2252 C C . PRO A 1 286 ? -4.695 27.697 -32.053 1.00 65.56 286 PRO A C 1
ATOM 2254 O O . PRO A 1 286 ? -3.980 27.855 -31.059 1.00 65.56 286 PRO A O 1
ATOM 2257 N N . SER A 1 287 ? -4.500 28.418 -33.169 1.00 67.31 287 SER A N 1
ATOM 2258 C CA . SER A 1 287 ? -3.338 29.292 -33.412 1.00 67.31 287 SER A CA 1
ATOM 2259 C C . SER A 1 287 ? -3.133 30.346 -32.320 1.00 67.31 287 SER A C 1
ATOM 2261 O O . SER A 1 287 ? -2.004 30.634 -31.918 1.00 67.31 287 SER A O 1
ATOM 2263 N N . LYS A 1 288 ? -4.220 30.875 -31.743 1.00 65.56 288 LYS A N 1
ATOM 2264 C CA . LYS A 1 288 ? -4.141 31.841 -30.628 1.00 65.56 288 LYS A CA 1
ATOM 2265 C C . LYS A 1 288 ? -3.674 31.218 -29.309 1.00 65.56 288 LYS A C 1
ATOM 2267 O O . LYS A 1 288 ? -3.067 31.915 -28.494 1.00 65.56 288 LYS A O 1
ATOM 2272 N N . ASN A 1 289 ? -3.961 29.939 -29.085 1.00 65.50 289 ASN A N 1
ATOM 2273 C CA . ASN A 1 289 ? -3.558 29.210 -27.881 1.00 65.50 289 ASN A CA 1
ATOM 2274 C C . ASN A 1 289 ? -2.130 28.660 -28.017 1.00 65.50 289 ASN A C 1
ATOM 2276 O O . ASN A 1 289 ? -1.382 28.676 -27.038 1.00 65.50 289 ASN A O 1
ATOM 2280 N N . ILE A 1 290 ? -1.708 28.295 -29.234 1.00 66.69 290 ILE A N 1
ATOM 2281 C CA . ILE A 1 290 ? -0.319 27.930 -29.558 1.00 66.69 290 ILE A CA 1
ATOM 2282 C C . ILE A 1 290 ? 0.624 29.103 -29.236 1.00 66.69 290 ILE A C 1
ATOM 2284 O O . ILE A 1 290 ? 1.548 28.938 -28.440 1.00 66.69 290 ILE A O 1
ATOM 2288 N N . ALA A 1 291 ? 0.308 30.316 -29.710 1.00 65.25 291 ALA A N 1
ATOM 2289 C CA . ALA A 1 291 ? 1.104 31.521 -29.442 1.00 65.25 291 ALA A CA 1
ATOM 2290 C C . ALA A 1 291 ? 1.225 31.875 -27.942 1.00 65.25 291 ALA A C 1
ATOM 2292 O O . ALA A 1 291 ? 2.229 32.440 -27.510 1.00 65.25 291 ALA A O 1
ATOM 2293 N N . LYS A 1 292 ? 0.220 31.527 -27.124 1.00 65.88 292 LYS A N 1
ATOM 2294 C CA . LYS A 1 292 ? 0.246 31.720 -25.660 1.00 65.88 292 LYS A CA 1
ATOM 2295 C C . LYS A 1 292 ? 1.023 30.639 -24.908 1.00 65.88 292 LYS A C 1
ATOM 2297 O O . LYS A 1 292 ? 1.433 30.879 -23.776 1.00 65.88 292 LYS A O 1
ATOM 2302 N N . SER A 1 293 ? 1.211 29.466 -25.510 1.00 60.53 293 SER A N 1
ATOM 2303 C CA . SER A 1 293 ? 1.826 28.297 -24.864 1.00 60.53 293 SER A CA 1
ATOM 2304 C C . SER A 1 293 ? 3.360 28.331 -24.881 1.00 60.53 293 SER A C 1
ATOM 2306 O O . SER A 1 293 ? 3.995 27.446 -24.310 1.00 60.53 293 SER A O 1
ATOM 2308 N N . GLY A 1 294 ? 3.963 29.349 -25.511 1.00 59.16 294 GLY A N 1
ATOM 2309 C CA . GLY A 1 294 ? 5.415 29.555 -25.543 1.00 59.16 294 GLY A CA 1
ATOM 2310 C C . GLY A 1 294 ? 6.183 28.563 -26.423 1.00 59.16 294 GLY A C 1
ATOM 2311 O O . GLY A 1 294 ? 7.407 28.513 -26.347 1.00 59.16 294 GLY A O 1
ATOM 2312 N N . LEU A 1 295 ? 5.480 27.779 -27.242 1.00 55.62 295 LEU A N 1
ATOM 2313 C CA . LEU A 1 295 ? 6.058 26.888 -28.244 1.00 55.62 295 LEU A CA 1
ATOM 2314 C C . LEU A 1 295 ? 6.085 27.651 -29.574 1.00 55.62 295 LEU A C 1
ATOM 2316 O O . LEU A 1 295 ? 5.059 28.211 -29.964 1.00 55.62 295 LEU A O 1
ATOM 2320 N N . SER A 1 296 ? 7.245 27.735 -30.234 1.00 51.72 296 SER A N 1
ATOM 2321 C CA . SER A 1 296 ? 7.292 28.283 -31.594 1.00 51.72 296 SER A CA 1
ATOM 2322 C C . SER A 1 296 ? 6.614 27.307 -32.552 1.00 51.72 296 SER A C 1
ATOM 2324 O O . SER A 1 296 ? 6.696 26.095 -32.339 1.00 51.72 296 SER A O 1
ATOM 2326 N N . GLU A 1 297 ? 5.958 27.842 -33.584 1.00 48.03 297 GLU A N 1
ATOM 2327 C CA . GLU A 1 297 ? 5.610 27.058 -34.778 1.00 48.03 297 GLU A CA 1
ATOM 2328 C C . GLU A 1 297 ? 6.837 26.343 -35.362 1.00 48.03 297 GLU A C 1
ATOM 2330 O O . GLU A 1 297 ? 7.969 26.876 -35.217 1.00 48.03 297 GLU A O 1
#

pLDDT: mean 87.6, std 11.78, range [48.03, 98.75]

Solvent-accessible surface area (backbone atoms only — not comparable to full-atom values): 15785 Å² total; per-residue (Å²): 122,70,64,62,62,52,53,49,54,57,47,49,74,75,54,52,37,22,58,52,26,27,52,51,33,49,52,52,45,46,48,54,51,70,40,83,78,63,45,30,51,56,52,87,78,61,30,61,54,53,30,34,54,64,42,33,43,83,57,90,68,95,65,67,70,64,83,40,76,43,76,52,69,30,30,40,63,89,64,88,70,88,74,50,48,88,66,86,39,47,43,52,59,52,51,48,51,14,51,52,53,27,43,77,76,74,31,79,54,46,38,53,35,54,36,34,24,48,49,47,50,66,59,32,43,60,18,49,26,42,30,33,34,38,75,35,53,93,51,73,47,72,69,27,43,52,51,15,50,50,52,29,63,68,65,52,27,64,89,55,52,27,34,29,35,30,67,57,40,61,43,58,36,54,34,19,48,33,32,30,54,14,25,51,48,37,60,73,68,62,86,51,97,61,56,66,58,39,53,50,47,23,43,53,20,48,35,42,31,21,27,31,43,61,88,30,15,68,51,18,57,59,52,32,57,57,48,56,59,60,73,72,49,85,87,68,50,69,72,56,49,52,49,51,51,53,39,37,52,50,30,41,48,36,14,52,51,31,52,71,60,59,53,68,70,57,53,52,51,52,49,51,49,47,42,61,70,44,50,67,60,45,93,66,84,41,67,70,56,43,68,70,67,76,55,80,133

Nearest PDB structures (foldseek):
  8pn9-assembly1_A  TM=4.407E-01  e=2.916E-02  Homo sapiens
  6s7o-assembly1_A  TM=4.256E-01  e=4.556E-02  Homo sapiens
  5ogl-assembly1_A  TM=3.723E-01  e=2.483E-01  Campylobacter lari RM2100